Protein AF-A0A4V2YCE5-F1 (afdb_monomer)

Nearest PDB structures (foldseek):
  7qd6-assembly1_A  TM=7.360E-01  e=5.166E-04  Bacillus thuringiensis
  7qd8-assembly1_B  TM=7.771E-01  e=6.362E-04  Bacillus thuringiensis

Foldseek 3Di:
DLVCCVVQVADDQAPVVDDLVVLVVVCVVVVHDSVVSNVDDSPDPVVVVVVVVSLVVVVADEDDPVNLVVLLQCCLQPPVLQDDDLVSSLVVSSVVCVVVSYRRDPPSVVSSVSSNVVNVVVLVVLLVVQDDPQLVVLVVCVVPPPPCLVVVLPDDQDPDDPVSVVVVVVNVVSVVSSVGDPCSCPPSVVSVVVPVVVVVVCVVPDDDPVPDDPDPPPPDPPDDDDD

Mean predicted aligned error: 13.68 Å

Organism: NCBI:txid1848329

InterPro domains:
  IPR025296 Domain of unknown function DUF4158 [PF13700] (2-106)

Radius of gyration: 27.05 Å; Cα contacts (8 Å, |Δi|>4): 137; chains: 1; bounding box: 63×63×73 Å

pLDDT: mean 76.39, std 17.87, range [28.69, 91.69]

Structure (mmCIF, N/CA/C/O backbone):
data_AF-A0A4V2YCE5-F1
#
_entry.id   AF-A0A4V2YCE5-F1
#
loop_
_atom_site.group_PDB
_atom_site.id
_atom_site.type_symbol
_atom_site.label_atom_id
_atom_site.label_alt_id
_atom_site.label_comp_id
_atom_site.label_asym_id
_atom_site.label_entity_id
_atom_site.label_seq_id
_atom_site.pdbx_PDB_ins_code
_atom_site.Cartn_x
_atom_site.Cartn_y
_atom_site.Cartn_z
_atom_site.occupancy
_atom_site.B_iso_or_equiv
_atom_site.auth_seq_id
_atom_site.auth_comp_id
_atom_site.auth_asym_id
_atom_site.auth_atom_id
_atom_site.pdbx_PDB_model_num
ATOM 1 N N . MET A 1 1 ? -15.233 7.744 21.578 1.00 80.75 1 MET A N 1
ATOM 2 C CA . MET A 1 1 ? -14.705 6.646 20.733 1.00 80.75 1 MET A CA 1
ATOM 3 C C . MET A 1 1 ? -15.514 6.459 19.459 1.00 80.75 1 MET A C 1
ATOM 5 O O . MET A 1 1 ? -14.940 6.625 18.395 1.00 80.75 1 MET A O 1
ATOM 9 N N . LEU A 1 2 ? -16.827 6.212 19.555 1.00 84.81 2 LEU A N 1
ATOM 10 C CA . LEU A 1 2 ? -17.724 6.065 18.398 1.00 84.81 2 LEU A CA 1
ATOM 11 C C . LEU A 1 2 ? -17.567 7.201 17.372 1.00 84.81 2 LEU A C 1
ATOM 13 O O . LEU A 1 2 ? -17.220 6.953 16.224 1.00 84.81 2 LEU A O 1
ATOM 17 N N . LYS A 1 3 ? -17.710 8.458 17.814 1.00 85.06 3 LYS A N 1
ATOM 18 C CA . LYS A 1 3 ? -17.569 9.636 16.940 1.00 85.06 3 LYS A CA 1
ATOM 19 C C . LYS A 1 3 ? -16.181 9.793 16.315 1.00 85.06 3 LYS A C 1
ATOM 21 O O . LYS A 1 3 ? -16.073 10.262 15.191 1.00 85.06 3 LYS A O 1
ATOM 26 N N . PHE A 1 4 ? -15.130 9.380 17.023 1.00 84.12 4 PHE A N 1
ATOM 27 C CA . PHE A 1 4 ? -13.772 9.397 16.478 1.00 84.12 4 PHE A CA 1
ATOM 28 C C . PHE A 1 4 ? -13.626 8.358 15.364 1.00 84.12 4 PHE A C 1
ATOM 30 O O . PHE A 1 4 ? -13.106 8.671 14.300 1.00 84.12 4 PHE A O 1
ATOM 37 N N . PHE A 1 5 ? -14.145 7.145 15.575 1.00 83.06 5 PHE A N 1
ATOM 38 C CA . PHE A 1 5 ? -14.130 6.101 14.554 1.00 83.06 5 PHE A CA 1
ATOM 39 C C . PHE A 1 5 ? -14.964 6.496 13.327 1.00 83.06 5 PHE A C 1
ATOM 41 O O . PHE A 1 5 ? -14.545 6.250 12.205 1.00 83.06 5 PHE A O 1
ATOM 48 N N . GLU A 1 6 ? -16.099 7.171 13.511 1.00 81.31 6 GLU A N 1
ATOM 49 C CA . GLU A 1 6 ? -16.927 7.679 12.407 1.00 81.31 6 GLU A CA 1
ATOM 50 C C . GLU A 1 6 ? -16.165 8.675 11.505 1.00 81.31 6 GLU A C 1
ATOM 52 O O . GLU A 1 6 ? -16.321 8.650 10.285 1.00 81.31 6 GLU A O 1
ATOM 57 N N . GLN A 1 7 ? -15.307 9.523 12.083 1.00 80.00 7 GLN A N 1
ATOM 58 C CA . GLN A 1 7 ? -14.534 10.530 11.341 1.00 80.00 7 GLN A CA 1
ATOM 59 C C . GLN A 1 7 ? -13.222 9.976 10.763 1.00 80.00 7 GLN A C 1
ATOM 61 O O . GLN A 1 7 ? -12.908 10.168 9.585 1.00 80.00 7 GLN A O 1
ATOM 66 N N . GLU A 1 8 ? -12.452 9.273 11.590 1.00 75.00 8 GLU A N 1
ATOM 67 C CA . GLU A 1 8 ? -11.100 8.818 11.257 1.00 75.00 8 GLU A CA 1
ATOM 68 C C . GLU A 1 8 ? -11.091 7.412 10.641 1.00 75.00 8 GLU A C 1
ATOM 70 O O . GLU A 1 8 ? -10.159 7.043 9.921 1.00 75.00 8 GLU A O 1
ATOM 75 N N . GLY A 1 9 ? -12.143 6.623 10.854 1.00 74.62 9 GLY A N 1
ATOM 76 C CA . GLY A 1 9 ? -12.240 5.229 10.424 1.00 74.62 9 GLY A CA 1
ATOM 77 C C . GLY A 1 9 ? -11.348 4.276 11.215 1.00 74.62 9 GLY A C 1
ATOM 78 O O . GLY A 1 9 ? -11.217 3.136 10.806 1.00 74.62 9 GLY A O 1
ATOM 79 N N . ARG A 1 10 ? -10.705 4.725 12.301 1.00 81.62 10 ARG A N 1
ATOM 80 C CA . ARG A 1 10 ? -9.791 3.945 13.156 1.00 81.62 10 ARG A CA 1
ATOM 81 C C . ARG A 1 10 ? -10.051 4.237 14.630 1.00 81.62 10 ARG A C 1
ATOM 83 O O . ARG A 1 10 ? -10.628 5.273 14.958 1.00 81.62 10 ARG A O 1
ATOM 90 N N . PHE A 1 11 ? -9.560 3.386 15.528 1.00 84.38 11 PHE A N 1
ATOM 91 C CA . PHE A 1 11 ? -9.591 3.683 16.962 1.00 84.38 11 PHE A CA 1
ATOM 92 C C . PHE A 1 11 ? -8.440 4.615 17.398 1.00 84.38 11 PHE A C 1
ATOM 94 O O . PHE A 1 11 ? -7.356 4.575 16.802 1.00 84.38 11 PHE A O 1
ATOM 101 N N . PRO A 1 12 ? -8.651 5.448 18.439 1.00 83.38 12 PRO A N 1
ATOM 102 C CA . PRO A 1 12 ? -7.568 6.175 19.103 1.00 83.38 12 PRO A CA 1
ATOM 103 C C . PRO A 1 12 ? -6.578 5.193 19.742 1.00 83.38 12 PRO A C 1
ATOM 105 O O . PRO A 1 12 ? -7.008 4.190 20.325 1.00 83.38 12 PRO A O 1
ATOM 108 N N . ARG A 1 13 ? -5.269 5.477 19.668 1.00 78.50 13 ARG A N 1
ATOM 109 C CA . ARG A 1 13 ? -4.244 4.668 20.358 1.00 78.50 13 ARG A CA 1
ATOM 110 C C . ARG A 1 13 ? -4.069 5.077 21.817 1.00 78.50 13 ARG A C 1
ATOM 112 O O . ARG A 1 13 ? -3.777 4.232 22.651 1.00 78.50 13 ARG A O 1
ATOM 119 N N . HIS A 1 14 ? -4.271 6.356 22.112 1.00 79.81 14 HIS A N 1
ATOM 120 C CA . HIS A 1 14 ? -4.234 6.915 23.458 1.00 79.81 14 HIS A CA 1
ATOM 121 C C . HIS A 1 14 ? -5.230 8.072 23.586 1.00 79.81 14 HIS A C 1
ATOM 123 O O . HIS A 1 14 ? -5.652 8.663 22.587 1.00 79.81 14 HIS A O 1
ATOM 129 N N . VAL A 1 15 ? -5.557 8.450 24.824 1.00 81.94 15 VAL A N 1
ATOM 130 C CA . VAL A 1 15 ? -6.509 9.535 25.122 1.00 81.94 15 VAL A CA 1
ATOM 131 C C . VAL A 1 15 ? -6.136 10.867 24.459 1.00 81.94 15 VAL A C 1
ATOM 133 O O . VAL A 1 15 ? -7.019 11.579 23.996 1.00 81.94 15 VAL A O 1
ATOM 136 N N . GLY A 1 16 ? -4.838 11.166 24.321 1.00 81.69 16 GLY A N 1
ATOM 137 C CA . GLY A 1 16 ? -4.356 12.414 23.712 1.00 81.69 16 GLY A CA 1
ATOM 138 C C . GLY A 1 16 ? -4.700 12.612 22.227 1.00 81.69 16 GLY A C 1
ATOM 139 O O . GLY A 1 16 ? -4.545 13.716 21.723 1.00 81.69 16 GLY A O 1
ATOM 140 N N . GLU A 1 17 ? -5.173 11.581 21.515 1.00 82.75 17 GLU A N 1
ATOM 141 C CA . GLU A 1 17 ? -5.669 11.752 20.140 1.00 82.75 17 GLU A CA 1
ATOM 142 C C . GLU A 1 17 ? -7.094 12.320 20.091 1.00 82.75 17 GLU A C 1
ATOM 144 O O . GLU A 1 17 ? -7.545 12.787 19.045 1.00 82.75 17 GLU A O 1
ATOM 149 N N . LEU A 1 18 ? -7.827 12.262 21.205 1.00 83.06 18 LEU A N 1
ATOM 150 C CA . LEU A 1 18 ? -9.167 12.815 21.290 1.00 83.06 18 LEU A CA 1
ATOM 151 C C . LEU A 1 18 ? -9.077 14.327 21.542 1.00 83.06 18 LEU A C 1
ATOM 153 O O . LEU A 1 18 ? -8.448 14.742 22.518 1.00 83.06 18 LEU A O 1
ATOM 157 N N . PRO A 1 19 ? -9.733 15.171 20.724 1.00 84.88 19 PRO A N 1
ATOM 158 C CA . PRO A 1 19 ? -9.797 16.600 20.994 1.00 84.88 19 PRO A CA 1
ATOM 159 C C . PRO A 1 19 ? -10.400 16.859 22.377 1.00 84.88 19 PRO A C 1
ATOM 161 O O . PRO A 1 19 ? -11.523 16.426 22.648 1.00 84.88 19 PRO A O 1
ATOM 164 N N . LYS A 1 20 ? -9.685 17.604 23.231 1.00 84.81 20 LYS A N 1
ATOM 165 C CA . LYS A 1 20 ? -10.122 17.900 24.606 1.00 84.81 20 LYS A CA 1
ATOM 166 C C . LYS A 1 20 ? -11.542 18.474 24.648 1.00 84.81 20 LYS A C 1
ATOM 168 O O . LYS A 1 20 ? -12.377 17.979 25.389 1.00 84.81 20 LYS A O 1
ATOM 173 N N . ALA A 1 21 ? -11.855 19.408 23.747 1.00 86.81 21 ALA A N 1
ATOM 174 C CA . ALA A 1 21 ? -13.190 19.995 23.629 1.00 86.81 21 ALA A CA 1
ATOM 175 C C . ALA A 1 21 ? -14.303 18.956 23.377 1.00 86.81 21 ALA A C 1
ATOM 177 O O . ALA A 1 21 ? -15.408 19.097 23.892 1.00 86.81 21 ALA A O 1
ATOM 178 N N . ALA A 1 22 ? -14.024 17.901 22.604 1.00 85.62 22 ALA A N 1
ATOM 179 C CA . ALA A 1 22 ? -14.991 16.834 22.358 1.00 85.62 22 ALA A CA 1
ATOM 180 C C . ALA A 1 22 ? -15.159 15.928 23.588 1.00 85.62 22 ALA A C 1
ATOM 182 O O . ALA A 1 22 ? -16.274 15.496 23.876 1.00 85.62 22 ALA A O 1
ATOM 183 N N . ALA A 1 23 ? -14.071 15.654 24.313 1.00 85.75 23 ALA A N 1
ATOM 184 C CA . ALA A 1 23 ? -14.117 14.901 25.563 1.00 85.75 23 ALA A CA 1
ATOM 185 C C . ALA A 1 23 ? -14.894 15.664 26.649 1.00 85.75 23 ALA A C 1
ATOM 187 O O . ALA A 1 23 ? -15.814 15.095 27.233 1.00 85.75 23 ALA A O 1
ATOM 188 N N . ASP A 1 24 ? -14.595 16.951 26.843 1.00 88.25 24 ASP A N 1
ATOM 189 C CA . ASP A 1 24 ? -15.263 17.828 27.814 1.00 88.25 24 ASP A CA 1
ATOM 190 C C . ASP A 1 24 ? -16.761 17.959 27.507 1.00 88.25 24 ASP A C 1
ATOM 192 O O . ASP A 1 24 ? -17.601 17.854 28.400 1.00 88.25 24 ASP A O 1
ATOM 196 N N . TYR A 1 25 ? -17.113 18.119 26.226 1.00 88.19 25 TYR A N 1
ATOM 197 C CA . TYR A 1 25 ? -18.508 18.183 25.795 1.00 88.19 25 TYR A CA 1
ATOM 198 C C . TYR A 1 25 ? -19.279 16.909 26.158 1.00 88.19 25 TYR A C 1
ATOM 200 O O . TYR A 1 25 ? -20.353 16.988 26.751 1.00 88.19 25 TYR A O 1
ATOM 208 N N . VAL A 1 26 ? -18.731 15.732 25.832 1.00 87.69 26 VAL A N 1
ATOM 209 C CA . VAL A 1 26 ? -19.378 14.450 26.148 1.00 87.69 26 VAL A CA 1
ATOM 210 C C . VAL A 1 26 ? -19.451 14.238 27.659 1.00 87.69 26 VAL A C 1
ATOM 212 O O . VAL A 1 26 ? -20.505 13.848 28.150 1.00 87.69 26 VAL A O 1
ATOM 215 N N . ALA A 1 27 ? -18.385 14.549 28.400 1.00 88.56 27 ALA A N 1
ATOM 216 C CA . ALA A 1 27 ? -18.350 14.459 29.859 1.00 88.56 27 ALA A CA 1
ATOM 217 C C . ALA A 1 27 ? -19.453 15.310 30.514 1.00 88.56 27 ALA A C 1
ATOM 219 O O . ALA A 1 27 ? -20.153 14.833 31.408 1.00 88.56 27 ALA A O 1
ATOM 220 N N . GLY A 1 28 ? -19.696 16.517 29.989 1.00 89.75 28 GLY A N 1
ATOM 221 C CA . GLY A 1 28 ? -20.810 17.369 30.405 1.00 89.75 28 GLY A CA 1
ATOM 222 C C . GLY A 1 28 ? -22.192 16.757 30.141 1.00 89.75 28 GLY A C 1
ATOM 223 O O . GLY A 1 28 ? -23.084 16.895 30.975 1.00 89.75 28 GLY A O 1
ATOM 224 N N . GLN A 1 29 ? -22.376 16.032 29.030 1.00 90.25 29 GLN A N 1
ATOM 225 C CA . GLN A 1 29 ? -23.646 15.348 28.724 1.00 90.25 29 GLN A CA 1
ATOM 226 C C . GLN A 1 29 ? -23.938 14.196 29.693 1.00 90.25 29 GLN A C 1
ATOM 228 O O . GLN A 1 29 ? -25.083 13.999 30.094 1.00 90.25 29 GLN A O 1
ATOM 233 N N . VAL A 1 30 ? -22.907 13.442 30.083 1.00 90.25 30 VAL A N 1
ATOM 234 C CA . VAL A 1 30 ? -23.036 12.297 31.001 1.00 90.25 30 VAL A CA 1
ATOM 235 C C . VAL A 1 30 ? -22.788 12.658 32.472 1.00 90.25 30 VAL A C 1
ATOM 237 O O . VAL A 1 30 ? -22.814 11.774 33.323 1.00 90.25 30 VAL A O 1
ATOM 240 N N . LYS A 1 31 ? -22.597 13.949 32.782 1.00 90.31 31 LYS A N 1
ATOM 241 C CA . LYS A 1 31 ? -22.380 14.489 34.138 1.00 90.31 31 LYS A CA 1
ATOM 242 C C . LYS A 1 31 ? -21.237 13.804 34.903 1.00 90.31 31 LYS A C 1
ATOM 244 O O . LYS A 1 31 ? -21.346 13.563 36.101 1.00 90.31 31 LYS A O 1
ATOM 249 N N . VAL A 1 32 ? -20.140 13.502 34.214 1.00 90.75 32 VAL A N 1
ATOM 250 C CA . VAL A 1 32 ? -18.912 12.954 34.818 1.00 90.75 32 VAL A CA 1
ATOM 251 C C . VAL A 1 32 ? -17.750 13.913 34.632 1.00 90.75 32 VAL A C 1
ATOM 253 O O . VAL A 1 32 ? -17.724 14.712 33.699 1.00 90.75 32 VAL A O 1
ATOM 256 N N . GLU A 1 33 ? -16.773 13.822 35.529 1.00 88.06 33 GLU A N 1
ATOM 257 C CA . GLU A 1 33 ? -15.567 14.633 35.447 1.00 88.06 33 GLU A CA 1
ATOM 258 C C . GLU A 1 33 ? -14.703 14.208 34.241 1.00 88.06 33 GLU A C 1
ATOM 260 O O . GLU A 1 33 ? -14.387 13.020 34.103 1.00 88.06 33 GLU A O 1
ATOM 265 N N . PRO A 1 34 ? -14.262 15.145 33.376 1.00 83.12 34 PRO A N 1
ATOM 266 C CA . PRO A 1 34 ? -13.435 14.815 32.211 1.00 83.12 34 PRO A CA 1
ATOM 267 C C . PRO A 1 34 ? -12.122 14.100 32.565 1.00 83.12 34 PRO A C 1
ATOM 269 O O . PRO A 1 34 ? -11.626 13.294 31.776 1.00 83.12 34 PRO A O 1
ATOM 272 N N . ALA A 1 35 ? -11.572 14.353 33.760 1.00 85.06 35 ALA A N 1
ATOM 273 C CA . ALA A 1 35 ? -10.338 13.738 34.250 1.00 85.06 35 ALA A CA 1
ATOM 274 C C . ALA A 1 35 ? -10.435 12.206 34.381 1.00 85.06 35 ALA A C 1
ATOM 276 O O . ALA A 1 35 ? -9.428 11.513 34.230 1.00 85.06 35 ALA A O 1
ATOM 277 N N . LEU A 1 36 ? -11.641 11.658 34.571 1.00 84.31 36 LEU A N 1
ATOM 278 C CA . LEU A 1 36 ? -11.866 10.210 34.640 1.00 84.31 36 LEU A CA 1
ATOM 279 C C . LEU A 1 36 ? -11.516 9.502 33.326 1.00 84.31 36 LEU A C 1
ATOM 281 O O . LEU A 1 36 ? -11.125 8.337 33.336 1.00 84.31 36 LEU A O 1
ATOM 285 N N . LEU A 1 37 ? -11.581 10.202 32.187 1.00 82.12 37 LEU A N 1
ATOM 286 C CA . LEU A 1 37 ? -11.190 9.632 30.897 1.00 82.12 37 LEU A CA 1
ATOM 287 C C . LEU A 1 37 ? -9.692 9.291 30.842 1.00 82.12 37 LEU A C 1
ATOM 289 O O . LEU A 1 37 ? -9.303 8.370 30.125 1.00 82.12 37 LEU A O 1
ATOM 293 N N . ALA A 1 38 ? -8.850 10.000 31.601 1.00 82.38 38 ALA A N 1
ATOM 294 C CA . ALA A 1 38 ? -7.421 9.701 31.687 1.00 82.38 38 ALA A CA 1
ATOM 295 C C . ALA A 1 38 ? -7.139 8.400 32.459 1.00 82.38 38 ALA A C 1
ATOM 297 O O . ALA A 1 38 ? -6.129 7.753 32.205 1.00 82.38 38 ALA A O 1
ATOM 298 N N . GLN A 1 39 ? -8.046 8.004 33.358 1.00 84.50 39 GLN A N 1
ATOM 299 C CA . GLN A 1 39 ? -7.962 6.764 34.139 1.00 84.50 39 GLN A CA 1
ATOM 300 C C . GLN A 1 39 ? -8.516 5.550 33.377 1.00 84.50 39 GLN A C 1
ATOM 302 O O . GLN A 1 39 ? -8.436 4.420 33.852 1.00 84.50 39 GLN A O 1
ATOM 307 N N . TYR A 1 40 ? -9.104 5.774 32.199 1.00 83.12 40 TYR A N 1
ATOM 308 C CA . TYR A 1 40 ? -9.655 4.711 31.375 1.00 83.12 40 TYR A CA 1
ATOM 309 C C . TYR A 1 40 ? -8.545 3.789 30.854 1.00 83.12 40 TYR A C 1
ATOM 311 O O . TYR A 1 40 ? -7.574 4.251 30.256 1.00 83.12 40 TYR A O 1
ATOM 319 N N . ASP A 1 41 ? -8.712 2.479 31.033 1.00 83.31 41 ASP A N 1
ATOM 320 C CA . ASP A 1 41 ? -7.761 1.482 30.541 1.00 83.31 41 ASP A CA 1
ATOM 321 C C . ASP A 1 41 ? -7.896 1.283 29.020 1.00 83.31 41 ASP A C 1
ATOM 323 O O . ASP A 1 41 ? -8.878 0.726 28.518 1.00 83.31 41 ASP A O 1
ATOM 327 N N . TRP A 1 42 ? -6.872 1.726 28.286 1.00 81.81 42 TRP A N 1
ATOM 328 C CA . TRP A 1 42 ? -6.760 1.635 26.825 1.00 81.81 42 TRP A CA 1
ATOM 329 C C . TRP A 1 42 ? -6.151 0.313 26.326 1.00 81.81 42 TRP A C 1
ATOM 331 O O . TRP A 1 42 ? -5.986 0.142 25.114 1.00 81.81 42 TRP A O 1
ATOM 341 N N . SER A 1 43 ? -5.848 -0.619 27.233 1.00 79.69 43 SER A N 1
ATOM 342 C CA . SER A 1 43 ? -5.166 -1.892 26.955 1.00 79.69 43 SER A CA 1
ATOM 343 C C . SER A 1 43 ? -5.867 -3.150 27.494 1.00 79.69 43 SER A C 1
ATOM 345 O O . SER A 1 43 ? -5.414 -4.252 27.200 1.00 79.69 43 SER A O 1
ATOM 347 N N . GLY A 1 44 ? -6.965 -3.022 28.244 1.00 85.31 44 GLY A N 1
ATOM 348 C CA . GLY A 1 44 ? -7.678 -4.158 28.844 1.00 85.31 44 GLY A CA 1
ATOM 349 C C . GLY A 1 44 ? -8.893 -4.706 28.078 1.00 85.31 44 GLY A C 1
ATOM 350 O O . GLY A 1 44 ? -9.323 -4.215 27.038 1.00 85.31 44 GLY A O 1
ATOM 351 N N . ARG A 1 45 ? -9.556 -5.705 28.671 1.00 86.62 45 ARG A N 1
ATOM 352 C CA . ARG A 1 45 ? -10.759 -6.356 28.098 1.00 86.62 45 ARG A CA 1
ATOM 353 C C . ARG A 1 45 ? -11.939 -5.400 27.877 1.00 86.62 45 ARG A C 1
ATOM 355 O O . ARG A 1 45 ? -12.782 -5.623 27.011 1.00 86.62 45 ARG A O 1
ATOM 362 N N . SER A 1 46 ? -12.029 -4.336 28.676 1.00 87.50 46 SER A N 1
ATOM 363 C CA . SER A 1 46 ? -13.113 -3.353 28.569 1.00 87.50 46 SER A CA 1
ATOM 364 C C . SER A 1 46 ? -13.020 -2.527 27.283 1.00 87.50 46 SER A C 1
ATOM 366 O O . SER A 1 46 ? -14.047 -2.302 26.642 1.00 87.50 46 SER A O 1
ATOM 368 N N . ILE A 1 47 ? -11.816 -2.112 26.866 1.00 85.94 47 ILE A N 1
ATOM 369 C CA . ILE A 1 47 ? -11.629 -1.396 25.595 1.00 85.94 47 ILE A CA 1
ATOM 370 C C . ILE A 1 47 ? -11.883 -2.315 24.402 1.00 85.94 47 ILE A C 1
ATOM 372 O O . ILE A 1 47 ? -12.512 -1.886 23.440 1.00 85.94 47 ILE A O 1
ATOM 376 N N . GLU A 1 48 ? -11.474 -3.581 24.471 1.00 87.31 48 GLU A N 1
ATOM 377 C CA . GLU A 1 48 ? -11.755 -4.565 23.419 1.00 87.31 48 GLU A CA 1
ATOM 378 C C . GLU A 1 48 ? -13.261 -4.753 23.219 1.00 87.31 48 GLU A C 1
ATOM 380 O O . GLU A 1 48 ? -13.749 -4.672 22.090 1.00 87.31 48 GLU A O 1
ATOM 385 N N . ARG A 1 49 ? -14.021 -4.882 24.316 1.00 88.75 49 ARG A N 1
ATOM 386 C CA . ARG A 1 49 ? -15.488 -4.947 24.266 1.00 88.75 49 ARG A CA 1
ATOM 387 C C . ARG A 1 49 ? -16.097 -3.695 23.633 1.00 88.75 49 ARG A C 1
ATOM 389 O O . ARG A 1 49 ? -16.953 -3.812 22.761 1.00 88.75 49 ARG A O 1
ATOM 396 N N . HIS A 1 50 ? -15.655 -2.500 24.028 1.00 88.81 50 HIS A N 1
ATOM 397 C CA . HIS A 1 50 ? -16.160 -1.255 23.438 1.00 88.81 50 HIS A CA 1
ATOM 398 C C . HIS A 1 50 ? -15.798 -1.126 21.951 1.00 88.81 50 HIS A C 1
ATOM 400 O O . HIS A 1 50 ? -16.615 -0.655 21.161 1.00 88.81 50 HIS A O 1
ATOM 406 N N . ARG A 1 51 ? -14.600 -1.565 21.541 1.00 88.25 51 ARG A N 1
ATOM 407 C CA . ARG A 1 51 ? -14.206 -1.615 20.125 1.00 88.25 51 ARG A CA 1
ATOM 408 C C . ARG A 1 51 ? -15.109 -2.560 19.338 1.00 88.25 51 ARG A C 1
ATOM 410 O O . ARG A 1 51 ? -15.573 -2.176 18.269 1.00 88.25 51 ARG A O 1
ATOM 417 N N . ALA A 1 52 ? -15.420 -3.738 19.881 1.00 87.31 52 ALA A N 1
ATOM 418 C CA . ALA A 1 52 ? -16.358 -4.678 19.268 1.00 87.31 52 ALA A CA 1
ATOM 419 C C . ALA A 1 52 ? -17.760 -4.066 19.093 1.00 87.31 52 ALA A C 1
ATOM 421 O O . ALA A 1 52 ? -18.296 -4.098 17.990 1.00 87.31 52 ALA A O 1
ATOM 422 N N . GLN A 1 53 ? -18.297 -3.405 20.123 1.00 89.50 53 GLN A N 1
ATOM 423 C CA . GLN A 1 53 ? -19.595 -2.717 20.046 1.00 89.50 53 GLN A CA 1
ATOM 424 C C . GLN A 1 53 ? -19.610 -1.595 18.998 1.00 89.50 53 GLN A C 1
ATOM 426 O O . GLN A 1 53 ? -20.575 -1.442 18.256 1.00 89.50 53 GLN A O 1
ATOM 431 N N . VAL A 1 54 ? -18.534 -0.804 18.904 1.00 87.94 54 VAL A N 1
ATOM 432 C CA . VAL A 1 54 ? -18.416 0.253 17.884 1.00 87.94 54 VAL A CA 1
ATOM 433 C C . VAL A 1 54 ? -18.352 -0.342 16.477 1.00 87.94 54 VAL A C 1
ATOM 435 O O . VAL A 1 54 ? -18.971 0.200 15.562 1.00 87.94 54 VAL A O 1
ATOM 438 N N . ARG A 1 55 ? -17.625 -1.450 16.295 1.00 86.88 55 ARG A N 1
ATOM 439 C CA . ARG A 1 55 ? -17.558 -2.159 15.012 1.00 86.88 55 ARG A CA 1
ATOM 440 C C . ARG A 1 55 ? -18.924 -2.677 14.594 1.00 86.88 55 ARG A C 1
ATOM 442 O O . ARG A 1 55 ? -19.342 -2.392 13.477 1.00 86.88 55 ARG A O 1
ATOM 449 N N . GLU A 1 56 ? -19.626 -3.352 15.497 1.00 87.88 56 GLU A N 1
ATOM 450 C CA . GLU A 1 56 ? -20.977 -3.861 15.264 1.00 87.88 56 GLU A CA 1
ATOM 451 C C . GLU A 1 56 ? -21.943 -2.729 14.886 1.00 87.88 56 GLU A C 1
ATOM 453 O O . GLU A 1 56 ? -22.588 -2.790 13.841 1.00 87.88 56 GLU A O 1
ATOM 458 N N . ALA A 1 57 ? -21.951 -1.635 15.655 1.00 87.44 57 ALA A N 1
ATOM 459 C CA . ALA A 1 57 ? -22.822 -0.487 15.405 1.00 87.44 57 ALA A CA 1
ATOM 460 C C . ALA A 1 57 ? -22.564 0.206 14.053 1.00 87.44 57 ALA A C 1
ATOM 462 O O . ALA A 1 57 ? -23.489 0.739 13.443 1.00 87.44 57 ALA A O 1
ATOM 463 N N . LEU A 1 58 ? -21.314 0.222 13.576 1.00 84.00 58 LEU A N 1
ATOM 464 C CA . LEU A 1 58 ? -20.935 0.848 12.302 1.00 84.00 58 LEU A CA 1
ATOM 465 C C . LEU A 1 58 ? -20.872 -0.152 11.130 1.00 84.00 58 LEU A C 1
ATOM 467 O O . LEU A 1 58 ? -20.632 0.245 9.986 1.00 84.00 58 LEU A O 1
ATOM 471 N N . GLY A 1 59 ? -21.091 -1.442 11.396 1.00 85.00 59 GLY A N 1
ATOM 472 C CA . GLY A 1 59 ? -20.975 -2.527 10.422 1.00 85.00 59 GLY A CA 1
ATOM 473 C C . GLY A 1 59 ? -19.546 -2.762 9.926 1.00 85.00 59 GLY A C 1
ATOM 474 O O . GLY A 1 59 ? -19.367 -3.176 8.781 1.00 85.00 59 GLY A O 1
ATOM 475 N N . PHE A 1 60 ? -18.542 -2.447 10.747 1.00 87.38 60 PHE A N 1
ATOM 476 C CA . PHE A 1 60 ? -17.139 -2.736 10.462 1.00 87.38 60 PHE A CA 1
ATOM 477 C C . PHE A 1 60 ? -16.748 -4.120 10.969 1.00 87.38 60 PHE A C 1
ATOM 479 O O . PHE A 1 60 ? -17.276 -4.607 11.965 1.00 87.38 60 PHE A O 1
ATOM 486 N N . ARG A 1 61 ? -15.756 -4.725 10.318 1.00 85.62 61 ARG A N 1
ATOM 487 C CA . ARG A 1 61 ? -15.125 -5.971 10.764 1.00 85.62 61 ARG A CA 1
ATOM 488 C C . ARG A 1 61 ? -13.633 -5.796 11.009 1.00 85.62 61 ARG A C 1
ATOM 490 O O . ARG A 1 61 ? -13.004 -4.887 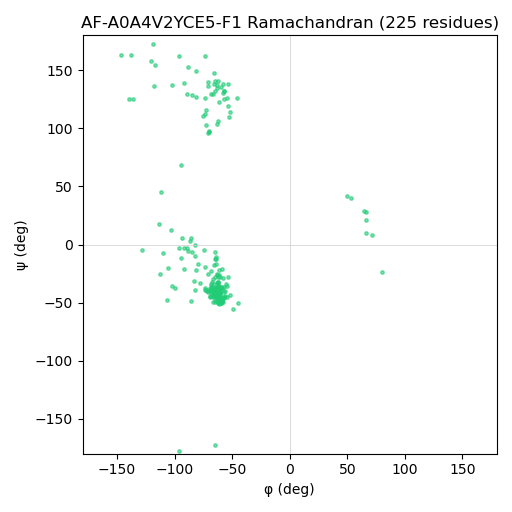10.462 1.00 85.62 61 ARG A O 1
ATOM 497 N N . GLU A 1 62 ? -13.072 -6.684 11.821 1.00 83.44 62 GLU A N 1
ATOM 498 C CA . GLU A 1 62 ? -11.626 -6.753 12.014 1.00 83.44 62 GLU A CA 1
ATOM 499 C C . GLU A 1 62 ? -10.919 -7.179 10.722 1.00 83.44 62 GLU A C 1
ATOM 501 O O . GLU A 1 62 ? -11.457 -7.922 9.892 1.00 83.44 62 GLU A O 1
ATOM 506 N N . LEU A 1 63 ? -9.710 -6.653 10.553 1.00 82.94 63 LEU A N 1
ATOM 507 C CA . LEU A 1 63 ? -8.810 -7.012 9.471 1.00 82.94 63 LEU A CA 1
ATOM 508 C C . LEU A 1 63 ? -8.225 -8.401 9.742 1.00 82.94 63 LEU A C 1
ATOM 510 O O . LEU A 1 63 ? -7.620 -8.638 10.787 1.00 82.94 63 LEU A O 1
ATOM 514 N N . THR A 1 64 ? -8.365 -9.299 8.776 1.00 86.38 64 THR A N 1
ATOM 515 C CA . THR A 1 64 ? -7.715 -10.611 8.796 1.00 86.38 64 THR A CA 1
ATOM 516 C C . THR A 1 64 ? -6.413 -10.576 7.997 1.00 86.38 64 THR A C 1
ATOM 518 O O . THR A 1 64 ? -6.211 -9.702 7.156 1.00 86.38 64 THR A O 1
ATOM 521 N N . ARG A 1 65 ? -5.527 -11.561 8.199 1.00 84.31 65 ARG A N 1
ATOM 522 C CA . ARG A 1 65 ? -4.314 -11.692 7.368 1.00 84.31 65 ARG A CA 1
ATOM 523 C C . ARG A 1 65 ? -4.638 -11.851 5.880 1.00 84.31 65 ARG A C 1
ATOM 525 O O . ARG A 1 65 ? -3.947 -11.275 5.054 1.00 84.31 65 ARG A O 1
ATOM 532 N N . ALA A 1 66 ? -5.717 -12.562 5.549 1.00 86.25 66 ALA A N 1
ATOM 533 C CA . ALA A 1 66 ? -6.168 -12.695 4.166 1.00 86.25 66 ALA A CA 1
ATOM 534 C C . ALA A 1 66 ? -6.543 -11.333 3.556 1.00 86.25 66 ALA A C 1
ATOM 536 O O . ALA A 1 66 ? -6.261 -11.079 2.389 1.00 86.25 66 ALA A O 1
ATOM 537 N N . ASP A 1 67 ? -7.117 -10.423 4.350 1.00 87.00 67 ASP A N 1
ATOM 538 C CA . ASP A 1 67 ? -7.393 -9.063 3.883 1.00 87.00 67 ASP A CA 1
ATOM 539 C C . ASP A 1 67 ? -6.117 -8.265 3.637 1.00 87.00 67 ASP A C 1
ATOM 541 O O . ASP A 1 67 ? -6.082 -7.475 2.700 1.00 87.00 67 ASP A O 1
ATOM 545 N N . GLU A 1 68 ? -5.074 -8.453 4.453 1.00 87.19 68 GLU A N 1
ATOM 546 C CA . GLU A 1 68 ? -3.776 -7.809 4.218 1.00 87.19 68 GLU A CA 1
ATOM 547 C C . GLU A 1 68 ? -3.220 -8.186 2.842 1.00 87.19 68 GLU A C 1
ATOM 549 O O . GLU A 1 68 ? -2.803 -7.299 2.093 1.00 87.19 68 GLU A O 1
ATOM 554 N N . ASP A 1 69 ? -3.284 -9.471 2.486 1.00 87.56 69 ASP A N 1
ATOM 555 C CA . ASP A 1 69 ? -2.819 -9.975 1.192 1.00 87.56 69 ASP A CA 1
ATOM 556 C C . ASP A 1 69 ? -3.672 -9.442 0.033 1.00 87.56 69 ASP A C 1
ATOM 558 O O . ASP A 1 69 ? -3.127 -8.930 -0.948 1.00 87.56 69 ASP A O 1
ATOM 562 N N . VAL A 1 70 ? -5.003 -9.464 0.168 1.00 90.06 70 VAL A N 1
ATOM 563 C CA . VAL A 1 70 ? -5.933 -8.913 -0.836 1.00 90.06 70 VAL A CA 1
ATOM 564 C C . VAL A 1 70 ? -5.717 -7.409 -1.032 1.00 90.06 70 VAL A C 1
ATOM 566 O O . VAL A 1 70 ? -5.759 -6.903 -2.156 1.00 90.06 70 VAL A O 1
ATOM 569 N N . LEU A 1 71 ? -5.474 -6.664 0.049 1.00 89.00 71 LEU A N 1
ATOM 570 C CA . LEU A 1 71 ? -5.198 -5.230 -0.015 1.00 89.00 71 LEU A CA 1
ATOM 571 C C . LEU A 1 71 ? -3.836 -4.947 -0.657 1.00 89.00 71 LEU A C 1
ATOM 573 O O . LEU A 1 71 ? -3.737 -4.016 -1.458 1.00 89.00 71 LEU A O 1
ATOM 577 N N . ALA A 1 72 ? -2.808 -5.739 -0.347 1.00 89.50 72 ALA A N 1
ATOM 578 C CA . ALA A 1 72 ? -1.491 -5.624 -0.968 1.00 89.50 72 ALA A CA 1
ATOM 579 C C . ALA A 1 72 ? -1.540 -5.941 -2.472 1.00 89.50 72 ALA A C 1
ATOM 581 O O . ALA A 1 72 ? -0.953 -5.214 -3.274 1.00 89.50 72 ALA A O 1
ATOM 582 N N . GLU A 1 73 ? -2.278 -6.978 -2.871 1.00 91.69 73 GLU A N 1
ATOM 583 C CA . GLU A 1 73 ? -2.501 -7.325 -4.276 1.00 91.69 73 GLU A CA 1
ATOM 584 C C . GLU A 1 73 ? -3.268 -6.227 -5.020 1.00 91.69 73 GLU A C 1
ATOM 586 O O . GLU A 1 73 ? -2.851 -5.790 -6.094 1.00 91.69 73 GLU A O 1
ATOM 591 N N . TRP A 1 74 ? -4.338 -5.702 -4.420 1.00 91.12 74 TRP A N 1
ATOM 592 C CA . TRP A 1 74 ? -5.087 -4.585 -4.990 1.00 91.12 74 TRP A CA 1
ATOM 593 C C . TRP A 1 74 ? -4.227 -3.322 -5.143 1.00 91.12 74 TRP A C 1
ATOM 595 O O . TRP A 1 74 ? -4.309 -2.643 -6.172 1.00 91.12 74 TRP A O 1
ATOM 605 N N . LEU A 1 75 ? -3.388 -3.008 -4.147 1.00 89.00 75 LEU A N 1
ATOM 606 C CA . LEU A 1 75 ? -2.431 -1.906 -4.243 1.00 89.00 75 LEU A CA 1
ATOM 607 C C . LEU A 1 75 ? -1.484 -2.121 -5.426 1.00 89.00 75 LEU A C 1
ATOM 609 O O . LEU 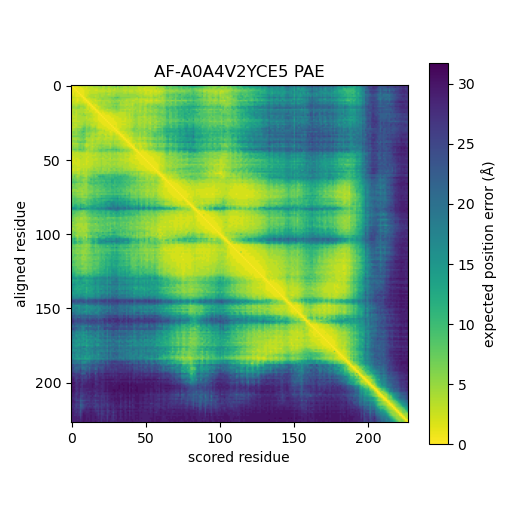A 1 75 ? -1.330 -1.204 -6.232 1.00 89.00 75 LEU A O 1
ATOM 613 N N . ALA A 1 76 ? -0.918 -3.323 -5.562 1.00 87.94 76 ALA A N 1
ATOM 614 C CA . ALA A 1 76 ? 0.031 -3.655 -6.619 1.00 87.94 76 ALA A CA 1
ATOM 615 C C . ALA A 1 76 ? -0.575 -3.544 -8.031 1.00 87.94 76 ALA A C 1
ATOM 617 O O . ALA A 1 76 ? 0.044 -2.954 -8.913 1.00 87.94 76 ALA A O 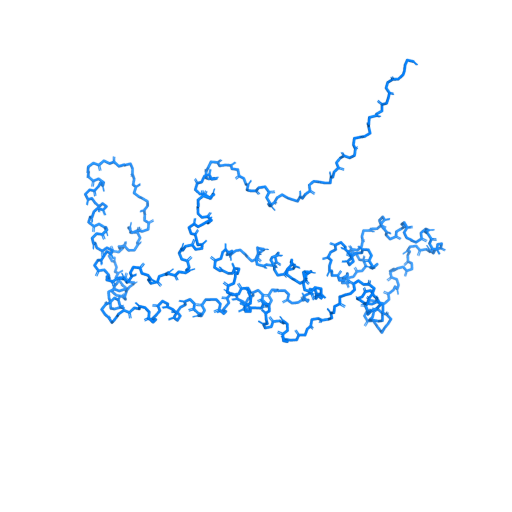1
ATOM 618 N N . ASP A 1 77 ? -1.789 -4.058 -8.250 1.00 86.56 77 ASP A N 1
ATOM 619 C CA . ASP A 1 77 ? -2.419 -4.092 -9.580 1.00 86.56 77 ASP A CA 1
ATOM 620 C C . ASP A 1 77 ? -3.100 -2.766 -9.967 1.00 86.56 77 ASP A C 1
ATOM 622 O O . ASP A 1 77 ? -3.050 -2.322 -11.123 1.00 86.56 77 ASP A O 1
ATOM 626 N N . LYS A 1 78 ? -3.767 -2.100 -9.015 1.00 83.12 78 LYS A N 1
ATOM 627 C CA . LYS A 1 78 ? -4.608 -0.931 -9.320 1.00 83.12 78 LYS A CA 1
ATOM 628 C C . LYS A 1 78 ? -3.951 0.401 -8.988 1.00 83.12 78 LYS A C 1
ATOM 630 O O . LYS A 1 78 ? -4.176 1.358 -9.726 1.00 83.12 78 LYS A O 1
ATOM 635 N N . ILE A 1 79 ? -3.163 0.492 -7.914 1.00 83.69 79 ILE A N 1
ATOM 636 C CA . ILE A 1 79 ? -2.710 1.788 -7.380 1.00 83.69 79 ILE A CA 1
ATOM 637 C C . ILE A 1 79 ? -1.235 2.071 -7.670 1.00 83.69 79 ILE A C 1
ATOM 639 O O . ILE A 1 79 ? -0.937 3.153 -8.172 1.00 83.69 79 ILE A O 1
ATOM 643 N N . CYS A 1 80 ? -0.323 1.129 -7.426 1.00 82.12 80 CYS A N 1
ATOM 644 C CA . CYS A 1 80 ? 1.114 1.280 -7.686 1.00 82.12 80 CYS A CA 1
ATOM 645 C C . CYS A 1 80 ? 1.455 1.692 -9.134 1.00 82.12 80 CYS A C 1
ATOM 647 O O . CYS A 1 80 ? 2.333 2.537 -9.305 1.00 82.12 80 CYS A O 1
ATOM 649 N N . PRO A 1 81 ? 0.737 1.236 -10.185 1.00 78.50 81 PRO A N 1
ATOM 650 C CA . PRO A 1 81 ? 0.972 1.732 -11.543 1.00 78.50 81 PRO A CA 1
ATOM 651 C C . PRO A 1 81 ? 0.621 3.222 -11.730 1.00 78.50 81 PRO A C 1
ATOM 653 O O . PRO A 1 81 ? 1.015 3.829 -12.725 1.00 78.50 81 PRO A O 1
ATOM 656 N N . MET A 1 82 ? -0.166 3.805 -10.818 1.00 71.94 82 MET A N 1
ATOM 657 C CA . MET A 1 82 ? -0.742 5.152 -10.921 1.00 71.94 82 MET A CA 1
ATOM 658 C C . MET A 1 82 ? -0.185 6.148 -9.891 1.00 71.94 82 MET A C 1
ATOM 660 O O . MET A 1 82 ? -0.253 7.359 -10.122 1.00 71.94 82 MET A O 1
ATOM 664 N N . VAL A 1 83 ? 0.303 5.671 -8.742 1.00 71.56 83 VAL A N 1
ATOM 665 C CA . VAL A 1 83 ? 0.734 6.480 -7.593 1.00 71.56 83 VAL A CA 1
ATOM 666 C C . VAL A 1 83 ? 2.056 5.941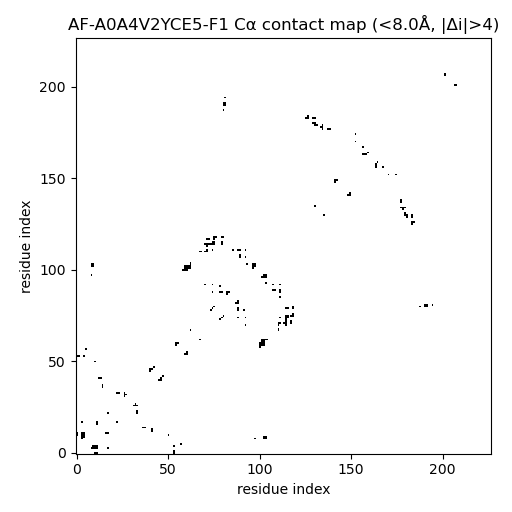 -7.057 1.00 71.56 83 VAL A C 1
ATOM 668 O O . VAL A 1 83 ? 2.150 4.772 -6.701 1.00 71.56 83 VAL A O 1
ATOM 671 N N . PHE A 1 84 ? 3.056 6.820 -6.963 1.00 67.00 84 PHE A N 1
ATOM 672 C CA . PHE A 1 84 ? 4.420 6.463 -6.554 1.00 67.00 84 PHE A CA 1
ATOM 673 C C . PHE A 1 84 ? 4.819 6.999 -5.174 1.00 67.00 84 PHE A C 1
ATOM 675 O O . PHE A 1 84 ? 5.899 6.658 -4.697 1.00 67.00 84 PHE A O 1
ATOM 682 N N . THR A 1 85 ? 3.981 7.839 -4.554 1.00 77.31 85 THR A N 1
ATOM 683 C CA . THR A 1 85 ? 4.234 8.385 -3.215 1.00 77.31 85 THR A CA 1
ATOM 684 C C . THR A 1 85 ? 3.613 7.499 -2.146 1.00 77.31 85 THR A C 1
ATOM 686 O O . THR A 1 85 ? 2.465 7.059 -2.286 1.00 77.31 85 THR A O 1
ATOM 689 N N . ASP A 1 86 ? 4.343 7.292 -1.056 1.00 76.31 86 ASP A N 1
ATOM 690 C CA . ASP A 1 86 ? 3.901 6.450 0.054 1.00 76.31 86 ASP A CA 1
ATOM 691 C C . ASP A 1 86 ? 2.653 7.037 0.726 1.00 76.31 86 ASP A C 1
ATOM 693 O O . ASP A 1 86 ? 1.702 6.312 1.019 1.00 76.31 86 ASP A O 1
ATOM 697 N N . GLU A 1 87 ? 2.552 8.367 0.828 1.00 80.06 87 GLU A N 1
ATOM 698 C CA . GLU A 1 87 ? 1.350 9.046 1.326 1.00 80.06 87 GLU A CA 1
ATOM 699 C C . GLU A 1 87 ? 0.130 8.785 0.438 1.00 80.06 87 GLU A C 1
ATOM 701 O O . GLU A 1 87 ? -0.993 8.652 0.930 1.00 80.06 87 GLU A O 1
ATOM 706 N N . GLY A 1 88 ? 0.337 8.702 -0.878 1.00 80.94 88 GLY A N 1
ATOM 707 C CA . GLY A 1 88 ? -0.729 8.431 -1.835 1.00 80.94 88 GLY A CA 1
ATOM 708 C C . GLY A 1 88 ? -1.217 6.984 -1.747 1.00 80.94 88 GLY A C 1
ATOM 709 O O . GLY A 1 88 ? -2.426 6.744 -1.759 1.00 80.94 88 GLY A O 1
ATOM 710 N N . LEU A 1 89 ? -0.290 6.033 -1.593 1.00 81.38 89 LEU A N 1
ATOM 711 C CA . LEU A 1 89 ? -0.600 4.618 -1.369 1.00 81.38 89 LEU A CA 1
ATOM 712 C C . LEU A 1 89 ? -1.320 4.411 -0.033 1.00 81.38 89 LEU A C 1
ATOM 714 O O . LEU A 1 89 ? -2.350 3.736 0.021 1.00 81.38 89 LEU A O 1
ATOM 718 N N . ARG A 1 90 ? -0.847 5.069 1.028 1.00 84.69 90 ARG A N 1
ATOM 719 C CA . ARG A 1 90 ? -1.478 5.074 2.349 1.00 84.69 90 ARG A CA 1
ATOM 720 C C . ARG A 1 90 ? -2.903 5.622 2.298 1.00 84.69 90 ARG A C 1
ATOM 722 O O . ARG A 1 90 ? -3.820 4.995 2.826 1.00 84.69 90 ARG A O 1
ATOM 729 N N . ALA A 1 91 ? -3.114 6.767 1.652 1.00 84.69 91 ALA A N 1
ATOM 730 C CA . ALA A 1 91 ? -4.444 7.357 1.514 1.00 84.69 91 ALA A CA 1
ATOM 731 C C . ALA A 1 91 ? -5.401 6.441 0.730 1.00 84.69 91 ALA A C 1
ATOM 733 O O . ALA A 1 91 ? -6.555 6.263 1.133 1.00 84.69 91 ALA A O 1
ATOM 734 N N . ALA A 1 92 ? -4.918 5.819 -0.351 1.00 84.75 92 ALA A N 1
ATOM 735 C CA . ALA A 1 92 ? -5.692 4.863 -1.139 1.00 84.75 92 ALA A CA 1
ATOM 736 C C . ALA A 1 92 ? -6.075 3.622 -0.319 1.00 84.75 92 ALA A C 1
ATOM 738 O O . ALA A 1 92 ? -7.235 3.209 -0.348 1.00 84.75 92 ALA A O 1
ATOM 739 N N . LEU A 1 93 ? -5.137 3.075 0.464 1.00 85.75 93 LEU A N 1
ATOM 740 C CA . LEU A 1 93 ? -5.389 1.941 1.350 1.00 85.75 93 LEU A CA 1
ATOM 741 C C . LEU A 1 93 ? -6.479 2.267 2.378 1.00 85.75 93 LEU A C 1
ATOM 743 O O . LEU A 1 93 ? -7.458 1.535 2.491 1.00 85.75 93 LEU A O 1
ATOM 747 N N . LEU A 1 94 ? -6.360 3.398 3.081 1.00 83.25 94 LEU A N 1
ATOM 748 C CA . LEU A 1 94 ? -7.346 3.809 4.088 1.00 83.25 94 LEU A CA 1
ATOM 749 C C . LEU A 1 94 ? -8.735 4.043 3.475 1.00 83.25 94 LEU A C 1
ATOM 751 O O . LEU A 1 94 ? -9.749 3.651 4.056 1.00 83.25 94 LEU A O 1
ATOM 755 N N . SER A 1 95 ? -8.796 4.640 2.282 1.00 85.25 95 SER A N 1
ATOM 756 C CA . SER A 1 95 ? -10.048 4.811 1.537 1.00 85.25 95 SER A CA 1
ATOM 757 C C . SER A 1 95 ? -10.678 3.465 1.155 1.00 85.25 95 SER A C 1
ATOM 759 O O . SER A 1 95 ? -11.893 3.277 1.295 1.00 85.25 95 SER A O 1
ATOM 761 N N . ARG A 1 96 ? -9.856 2.496 0.741 1.00 85.06 96 ARG A N 1
ATOM 762 C CA . 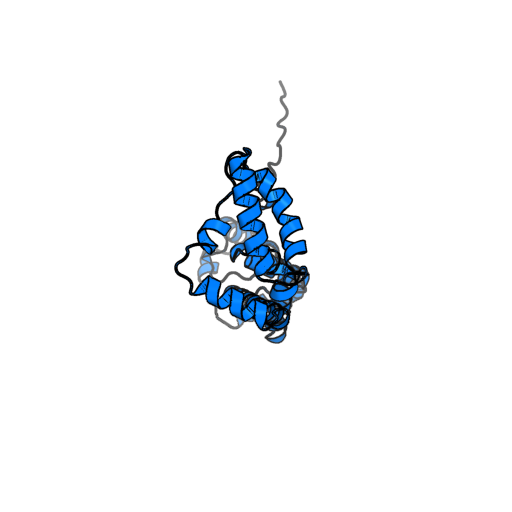ARG A 1 96 ? -10.307 1.142 0.413 1.00 85.06 96 ARG A CA 1
ATOM 763 C C . ARG A 1 96 ? -10.823 0.399 1.643 1.00 85.06 96 ARG A C 1
ATOM 765 O O . ARG A 1 96 ? -11.904 -0.178 1.562 1.00 85.06 96 ARG A O 1
ATOM 772 N N . CYS A 1 97 ? -10.129 0.480 2.780 1.00 84.31 97 CYS A N 1
ATOM 773 C CA . CYS A 1 97 ? -10.578 -0.100 4.051 1.00 84.31 97 CYS A CA 1
ATOM 774 C C . CYS A 1 97 ? -11.965 0.422 4.451 1.00 84.31 97 CYS A C 1
ATOM 776 O O . CYS A 1 97 ? -12.848 -0.371 4.767 1.00 84.31 97 CYS A O 1
ATOM 778 N N . ARG A 1 98 ? -12.204 1.736 4.331 1.00 82.50 98 ARG A N 1
ATOM 779 C CA . ARG A 1 98 ? -13.529 2.330 4.595 1.00 82.50 98 ARG A CA 1
ATOM 780 C C . ARG A 1 98 ? -14.612 1.789 3.663 1.00 82.50 98 ARG A C 1
ATOM 782 O O . ARG A 1 98 ? -15.717 1.513 4.111 1.00 82.50 98 ARG A O 1
ATOM 789 N N . THR A 1 99 ? -14.289 1.606 2.384 1.00 85.62 99 THR A N 1
ATOM 790 C CA . THR A 1 99 ? -15.233 1.069 1.387 1.00 85.62 99 THR A CA 1
ATOM 791 C C . THR A 1 99 ? -15.608 -0.381 1.686 1.00 85.62 99 THR A C 1
ATOM 793 O O . THR A 1 99 ? -16.767 -0.760 1.563 1.00 85.62 99 THR A O 1
ATOM 796 N N . LEU A 1 100 ? -14.635 -1.188 2.111 1.00 84.12 100 LEU A N 1
ATOM 797 C CA . LEU A 1 100 ? -14.840 -2.592 2.471 1.00 84.12 100 LEU A CA 1
ATOM 798 C C . LEU A 1 100 ? -15.377 -2.777 3.901 1.00 84.12 100 LEU A C 1
ATOM 800 O O . LEU A 1 100 ? -15.587 -3.912 4.322 1.00 84.12 100 LEU A O 1
ATOM 804 N N . LYS A 1 101 ? -15.578 -1.677 4.643 1.00 83.62 101 LYS A N 1
ATOM 805 C CA . LYS A 1 101 ? -15.909 -1.666 6.076 1.00 83.62 101 LYS A CA 1
ATOM 806 C C . LYS A 1 101 ? -14.965 -2.543 6.906 1.00 83.62 101 LYS A C 1
ATOM 808 O O . LYS A 1 101 ? -15.375 -3.268 7.809 1.00 83.62 101 LYS A O 1
ATOM 813 N N . ILE A 1 102 ? -13.678 -2.476 6.590 1.00 84.25 102 ILE A N 1
ATOM 814 C CA . ILE A 1 102 ? -12.621 -3.158 7.334 1.00 84.25 102 ILE A CA 1
ATOM 815 C C . ILE A 1 102 ? -11.921 -2.123 8.204 1.00 84.25 102 ILE A C 1
ATOM 817 O O . ILE A 1 102 ? -11.646 -1.007 7.752 1.00 84.25 102 ILE A O 1
ATOM 821 N N . GLU A 1 103 ? -11.638 -2.482 9.453 1.00 79.81 103 GLU A N 1
ATOM 822 C CA . GLU A 1 103 ? -10.809 -1.648 10.315 1.00 79.81 103 GLU A CA 1
ATOM 823 C C . GLU A 1 103 ? -9.426 -1.430 9.668 1.00 79.81 103 GLU A C 1
ATOM 825 O O . GLU A 1 103 ? -8.789 -2.387 9.221 1.00 79.81 103 GLU A O 1
ATOM 830 N N . PRO A 1 104 ? -8.937 -0.182 9.580 1.00 76.56 104 PRO A N 1
ATOM 831 C CA . PRO A 1 104 ? -7.666 0.105 8.954 1.00 76.56 104 PRO A CA 1
ATOM 832 C C . PRO A 1 104 ? -6.524 -0.568 9.724 1.00 76.56 104 PRO A C 1
ATOM 834 O O . PRO A 1 104 ? -6.472 -0.504 10.956 1.00 76.56 104 PRO A O 1
ATOM 837 N N . PRO A 1 105 ? -5.572 -1.174 9.001 1.00 76.94 105 PRO A N 1
ATOM 838 C CA . PRO A 1 105 ? -4.484 -1.925 9.602 1.00 76.94 105 PRO A CA 1
ATOM 839 C C . PRO A 1 105 ? -3.642 -1.043 10.522 1.00 76.94 105 PRO A C 1
ATOM 841 O O . PRO A 1 105 ? -3.211 0.043 10.141 1.00 76.94 105 PRO A O 1
ATOM 844 N N . GLY A 1 106 ? -3.289 -1.548 11.707 1.00 73.75 106 GLY A N 1
ATOM 845 C CA . GLY A 1 106 ? -2.294 -0.892 12.566 1.00 73.75 106 GLY A CA 1
ATOM 846 C C . GLY A 1 106 ? -0.912 -0.783 11.903 1.00 73.75 106 GLY A C 1
ATOM 847 O O . GLY A 1 106 ? -0.123 0.094 12.257 1.00 73.75 106 GLY A O 1
ATOM 848 N N . ARG A 1 107 ? -0.648 -1.642 10.906 1.00 79.38 107 ARG A N 1
ATOM 849 C CA . ARG A 1 107 ? 0.605 -1.775 10.150 1.00 79.38 107 ARG A CA 1
ATOM 850 C C . ARG A 1 107 ? 0.459 -1.329 8.688 1.00 79.38 107 ARG A C 1
ATOM 852 O O . ARG A 1 107 ? 0.928 -2.020 7.790 1.00 79.38 107 ARG A O 1
ATOM 859 N N . VAL A 1 108 ? -0.181 -0.181 8.449 1.00 83.44 108 VAL A N 1
ATOM 860 C CA . VAL A 1 108 ? -0.378 0.392 7.097 1.00 83.44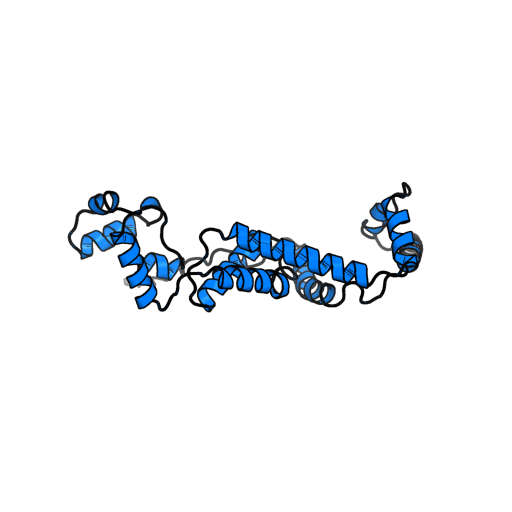 108 VAL A CA 1
ATOM 861 C C . VAL A 1 108 ? 0.896 0.339 6.247 1.00 83.44 108 VAL A C 1
ATOM 863 O O . VAL A 1 108 ? 0.861 -0.187 5.139 1.00 83.44 108 VAL A O 1
ATOM 866 N N . GLU A 1 109 ? 2.025 0.804 6.787 1.00 84.88 109 GLU A N 1
ATOM 867 C CA . GLU A 1 109 ? 3.287 0.881 6.035 1.00 84.88 109 GLU A CA 1
ATOM 868 C C . GLU A 1 109 ? 3.799 -0.486 5.579 1.00 84.88 109 GLU A C 1
ATOM 870 O O . GLU A 1 109 ? 4.368 -0.617 4.500 1.00 84.88 109 GLU A O 1
ATOM 875 N N . ARG A 1 110 ? 3.536 -1.542 6.358 1.00 87.75 110 ARG A N 1
ATOM 876 C CA . ARG A 1 110 ? 3.917 -2.906 5.981 1.00 87.75 110 ARG A CA 1
ATOM 877 C C . ARG A 1 110 ? 3.138 -3.381 4.755 1.00 87.75 110 ARG A C 1
ATOM 879 O O . ARG A 1 110 ? 3.722 -4.011 3.882 1.00 87.75 110 ARG A O 1
ATOM 886 N N . ILE A 1 111 ? 1.842 -3.078 4.684 1.00 87.75 111 ILE A N 1
ATOM 887 C CA . ILE A 1 111 ? 0.978 -3.476 3.560 1.00 87.75 111 ILE A CA 1
ATOM 888 C C . ILE A 1 111 ? 1.299 -2.639 2.321 1.00 87.75 111 ILE A C 1
ATOM 890 O O . ILE A 1 111 ? 1.370 -3.179 1.221 1.00 87.75 111 ILE A O 1
ATOM 894 N N . VAL A 1 112 ? 1.563 -1.341 2.501 1.00 88.38 112 VAL A N 1
ATOM 895 C CA . VAL A 1 112 ? 2.040 -0.462 1.423 1.00 88.38 112 VAL A CA 1
ATOM 896 C C . VAL A 1 112 ? 3.359 -0.985 0.848 1.00 88.38 112 VAL A C 1
ATOM 898 O O . VAL A 1 112 ? 3.462 -1.170 -0.365 1.00 88.38 112 VAL A O 1
ATOM 901 N N . GLY A 1 113 ? 4.327 -1.314 1.709 1.00 87.25 113 GLY A N 1
ATOM 902 C CA . GLY A 1 113 ? 5.597 -1.914 1.299 1.00 87.25 113 GLY A CA 1
ATOM 903 C C . GLY A 1 113 ? 5.421 -3.262 0.595 1.00 87.25 113 GLY A C 1
ATOM 904 O O . GLY A 1 113 ? 6.046 -3.499 -0.435 1.00 87.25 113 GLY A O 1
ATOM 905 N N . ALA A 1 114 ? 4.526 -4.124 1.089 1.00 89.31 114 ALA A N 1
ATOM 906 C CA . ALA A 1 114 ? 4.218 -5.406 0.452 1.00 89.31 114 ALA A CA 1
ATOM 907 C C . ALA A 1 114 ? 3.605 -5.230 -0.948 1.00 89.31 114 ALA A C 1
ATOM 909 O O . ALA A 1 114 ? 4.029 -5.904 -1.889 1.00 89.31 114 ALA A O 1
ATOM 910 N N . GLY A 1 115 ? 2.658 -4.300 -1.105 1.00 87.69 115 GLY A N 1
ATOM 911 C CA . GLY A 1 115 ? 2.058 -3.967 -2.397 1.00 87.69 115 GLY A CA 1
ATOM 912 C C . GLY A 1 115 ? 3.082 -3.405 -3.385 1.00 87.69 115 GLY A C 1
ATOM 913 O O . GLY A 1 115 ? 3.142 -3.854 -4.529 1.00 87.69 115 GLY A O 1
ATOM 914 N N . ARG A 1 116 ? 3.956 -2.494 -2.933 1.00 86.25 116 ARG A N 1
ATOM 915 C CA . ARG A 1 116 ? 5.047 -1.945 -3.753 1.00 86.25 116 ARG A CA 1
ATOM 916 C C . ARG A 1 116 ? 6.029 -3.028 -4.190 1.00 86.25 116 ARG A C 1
ATOM 918 O O . ARG A 1 116 ? 6.292 -3.149 -5.379 1.00 86.25 116 ARG A O 1
ATOM 925 N N . ALA A 1 117 ? 6.518 -3.842 -3.257 1.00 88.00 117 ALA A N 1
ATOM 926 C CA . ALA A 1 117 ? 7.455 -4.919 -3.567 1.00 88.00 117 ALA A CA 1
ATOM 927 C C . ALA A 1 117 ? 6.843 -5.941 -4.537 1.00 88.00 117 ALA A C 1
ATOM 929 O O . ALA A 1 117 ? 7.530 -6.452 -5.419 1.00 88.00 117 ALA A O 1
ATOM 930 N N . ARG A 1 118 ? 5.542 -6.234 -4.405 1.00 90.56 118 ARG A N 1
ATOM 931 C CA . ARG A 1 118 ? 4.826 -7.092 -5.356 1.00 90.56 118 ARG A CA 1
ATOM 932 C C . ARG A 1 118 ? 4.760 -6.448 -6.738 1.00 90.56 118 ARG A C 1
ATOM 934 O O . ARG A 1 118 ? 5.137 -7.099 -7.702 1.00 90.56 118 ARG A O 1
ATOM 941 N N . PHE A 1 119 ? 4.354 -5.182 -6.828 1.00 87.75 119 PHE A N 1
ATOM 942 C CA . PHE A 1 119 ? 4.334 -4.447 -8.094 1.00 87.75 119 PHE A CA 1
ATOM 943 C C . PHE A 1 119 ? 5.711 -4.407 -8.766 1.00 87.75 119 PHE A C 1
ATOM 945 O O . PHE A 1 119 ? 5.804 -4.668 -9.960 1.00 87.75 119 PHE A O 1
ATOM 952 N N . GLU A 1 120 ? 6.773 -4.116 -8.014 1.00 87.06 120 GLU A N 1
ATOM 953 C CA . GLU A 1 120 ? 8.142 -4.064 -8.538 1.00 87.06 120 GLU A CA 1
ATOM 954 C C . GLU A 1 120 ? 8.584 -5.416 -9.097 1.00 87.06 120 GLU A C 1
ATOM 956 O O . GLU A 1 120 ? 9.119 -5.467 -10.201 1.00 87.06 120 GLU A O 1
ATOM 961 N N . ARG A 1 121 ? 8.307 -6.519 -8.388 1.00 89.62 121 ARG A N 1
ATOM 962 C CA . ARG A 1 121 ? 8.612 -7.868 -8.884 1.00 89.62 121 ARG A CA 1
ATOM 963 C C . ARG A 1 121 ? 7.857 -8.195 -10.169 1.00 89.62 121 ARG A C 1
ATOM 965 O O . ARG A 1 121 ? 8.490 -8.596 -11.138 1.00 89.62 121 ARG A O 1
ATOM 972 N N . GLU A 1 122 ? 6.540 -8.000 -10.188 1.00 88.25 122 GLU A N 1
ATOM 973 C CA . GLU A 1 122 ? 5.709 -8.275 -11.371 1.00 88.25 122 GLU A CA 1
ATOM 974 C C . GLU A 1 122 ? 6.135 -7.418 -12.568 1.00 88.25 122 GLU A C 1
ATOM 976 O O . GLU A 1 122 ? 6.261 -7.912 -13.685 1.00 88.25 122 GLU A O 1
ATOM 981 N N . PHE A 1 123 ? 6.433 -6.139 -12.328 1.00 84.94 123 PHE A N 1
ATOM 982 C CA . PHE A 1 123 ? 6.937 -5.234 -13.354 1.00 84.94 123 PHE A CA 1
ATOM 983 C C . PHE A 1 123 ? 8.289 -5.699 -13.907 1.00 84.94 123 PHE A C 1
ATOM 985 O O . PHE A 1 123 ? 8.465 -5.751 -15.122 1.00 84.94 123 PHE A O 1
ATOM 992 N N . CYS A 1 124 ? 9.233 -6.076 -13.040 1.00 85.38 124 CYS A N 1
ATOM 993 C CA . CYS A 1 124 ? 10.529 -6.597 -13.469 1.00 85.38 124 CYS A CA 1
ATOM 994 C C . CYS A 1 124 ? 10.382 -7.886 -14.282 1.00 85.38 124 CYS A C 1
ATOM 996 O O . CYS A 1 124 ? 11.004 -8.001 -15.332 1.00 85.38 124 CYS A O 1
ATOM 998 N N . LEU A 1 125 ? 9.541 -8.830 -13.847 1.00 88.50 125 LEU A N 1
ATOM 999 C CA . LEU A 1 125 ? 9.288 -10.070 -14.588 1.00 88.50 125 LEU A CA 1
ATOM 1000 C C . LEU A 1 125 ? 8.653 -9.794 -15.953 1.00 88.50 125 LEU A C 1
ATOM 1002 O O . LEU A 1 125 ? 9.080 -10.372 -16.948 1.00 88.50 125 LEU A O 1
ATOM 1006 N N . HIS A 1 126 ? 7.679 -8.884 -16.019 1.00 85.94 126 HIS A N 1
ATOM 1007 C CA . HIS A 1 126 ? 7.063 -8.474 -17.278 1.00 85.94 126 HIS A CA 1
ATOM 1008 C C . HIS A 1 126 ? 8.094 -7.894 -18.254 1.00 85.94 126 HIS A C 1
ATOM 1010 O O . HIS A 1 126 ? 8.146 -8.315 -19.407 1.00 85.94 126 HIS A O 1
ATOM 1016 N N . VAL A 1 127 ? 8.948 -6.977 -17.782 1.00 86.88 127 VAL A N 1
ATOM 1017 C CA . VAL A 1 127 ? 10.005 -6.382 -18.610 1.00 86.88 127 VAL A CA 1
ATOM 1018 C C . VAL A 1 127 ? 11.001 -7.448 -19.055 1.00 86.88 127 VAL A C 1
ATOM 1020 O O . VAL A 1 127 ? 11.287 -7.534 -20.241 1.00 86.88 127 VAL A O 1
ATOM 1023 N N . LEU A 1 128 ? 11.494 -8.291 -18.144 1.00 86.19 128 LEU A N 1
ATOM 1024 C CA . LEU A 1 128 ? 12.464 -9.340 -18.476 1.00 86.19 128 LEU A CA 1
ATOM 1025 C C . LEU A 1 128 ? 11.912 -10.336 -19.505 1.00 86.19 128 LEU A C 1
ATOM 1027 O O . LEU A 1 128 ? 12.622 -10.684 -20.442 1.00 86.19 128 LEU A O 1
ATOM 1031 N N . ASN A 1 129 ? 10.644 -10.734 -19.383 1.00 87.69 129 ASN A N 1
ATOM 1032 C CA . ASN A 1 129 ? 9.996 -11.633 -20.341 1.00 87.69 129 ASN A CA 1
ATOM 1033 C C . ASN A 1 129 ? 9.773 -10.992 -21.721 1.00 87.69 129 ASN A C 1
ATOM 1035 O O . ASN A 1 129 ? 9.632 -11.708 -22.709 1.00 87.69 129 ASN A O 1
ATOM 1039 N N . GLY A 1 130 ? 9.722 -9.659 -21.799 1.00 85.62 130 GLY A N 1
ATOM 1040 C CA . GLY A 1 130 ? 9.591 -8.918 -23.055 1.00 85.62 130 GLY A CA 1
ATOM 1041 C C . GLY A 1 130 ? 10.922 -8.592 -23.741 1.00 85.62 130 GLY A C 1
ATOM 1042 O O . GLY A 1 130 ? 10.914 -8.042 -24.843 1.00 85.62 130 GLY A O 1
ATOM 1043 N N . LEU A 1 131 ? 12.067 -8.888 -23.114 1.00 88.81 131 LEU A N 1
ATOM 1044 C CA . LEU A 1 131 ? 13.384 -8.613 -23.685 1.00 88.81 131 LEU A CA 1
ATOM 1045 C C . LEU A 1 131 ? 13.885 -9.791 -24.525 1.0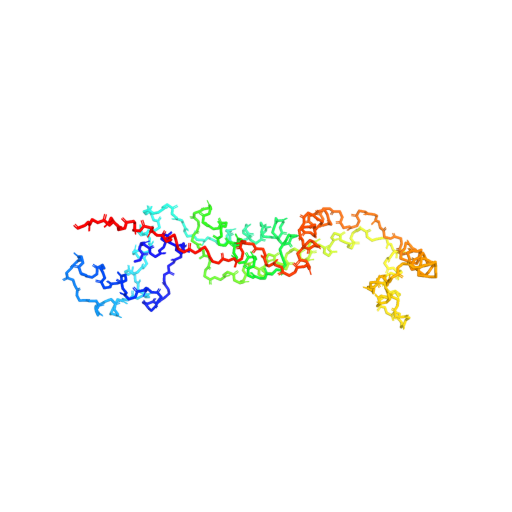0 88.81 131 LEU A C 1
ATOM 1047 O O . LEU A 1 131 ? 13.950 -10.930 -24.072 1.00 88.81 131 LEU A O 1
ATOM 1051 N N . SER A 1 132 ? 14.320 -9.492 -25.749 1.00 88.62 132 SER A N 1
ATOM 1052 C CA . SER A 1 132 ? 15.083 -10.444 -26.558 1.00 88.62 132 SER A CA 1
ATOM 1053 C C . SER A 1 132 ? 16.515 -10.594 -26.023 1.00 88.62 132 SER A C 1
ATOM 1055 O O . SER A 1 132 ? 17.019 -9.727 -25.298 1.00 88.62 132 SER A O 1
ATOM 1057 N N . ALA A 1 133 ? 17.207 -11.671 -26.408 1.00 88.19 133 ALA A N 1
ATOM 1058 C CA . ALA A 1 133 ? 18.618 -11.861 -26.061 1.00 88.19 133 ALA A CA 1
ATOM 1059 C C . ALA A 1 133 ? 19.499 -10.713 -26.589 1.00 88.19 133 ALA A C 1
ATOM 1061 O O . ALA A 1 133 ? 20.386 -10.236 -25.879 1.00 88.19 133 ALA A O 1
ATOM 1062 N N . ASP A 1 134 ? 19.207 -10.221 -27.795 1.00 88.50 134 ASP A N 1
ATOM 1063 C CA . ASP A 1 134 ? 19.944 -9.113 -28.403 1.00 88.50 134 ASP A CA 1
ATOM 1064 C C . ASP A 1 134 ? 19.675 -7.790 -27.679 1.00 88.50 134 ASP A C 1
ATOM 1066 O O . ASP A 1 134 ? 20.619 -7.094 -27.312 1.00 88.50 134 ASP A O 1
ATOM 1070 N N . SER A 1 135 ? 18.414 -7.486 -27.355 1.00 88.56 135 SER A N 1
ATOM 1071 C CA . SER A 1 135 ? 18.068 -6.303 -26.554 1.00 88.56 135 SER A CA 1
ATOM 1072 C C . SER A 1 135 ? 18.694 -6.345 -25.164 1.00 88.56 135 SER A C 1
ATOM 1074 O O . SER A 1 135 ? 19.140 -5.319 -24.659 1.00 88.56 135 SER A O 1
ATOM 1076 N N . THR A 1 136 ? 18.755 -7.525 -24.543 1.00 89.06 136 THR A N 1
ATOM 1077 C CA . THR A 1 136 ? 19.391 -7.710 -23.232 1.00 89.06 136 THR A CA 1
ATOM 1078 C C . THR A 1 136 ? 20.884 -7.410 -23.304 1.00 89.06 136 THR A C 1
ATOM 1080 O O . THR A 1 136 ? 21.396 -6.675 -22.460 1.00 89.06 136 THR A O 1
ATOM 1083 N N . ARG A 1 137 ? 21.573 -7.915 -24.336 1.00 88.62 137 ARG A N 1
ATOM 1084 C CA . ARG A 1 137 ? 22.993 -7.622 -24.576 1.00 88.62 137 ARG A CA 1
ATOM 1085 C C . ARG A 1 137 ? 23.218 -6.124 -24.774 1.00 88.62 137 ARG A C 1
ATOM 1087 O O . ARG A 1 137 ? 24.036 -5.543 -24.068 1.00 88.62 137 ARG A O 1
ATOM 1094 N N . SER A 1 138 ? 22.448 -5.488 -25.657 1.00 86.94 138 SER A N 1
ATOM 1095 C CA . SER A 1 138 ? 22.569 -4.051 -25.923 1.00 86.94 138 SER A CA 1
ATOM 1096 C C . SER A 1 138 ? 22.264 -3.187 -24.695 1.00 86.94 138 SER A C 1
ATOM 1098 O O . SER A 1 138 ? 22.916 -2.169 -24.486 1.00 86.94 138 SER A O 1
ATOM 1100 N N . LEU A 1 139 ? 21.292 -3.578 -23.861 1.00 87.56 139 LEU A N 1
ATOM 1101 C CA . LEU A 1 139 ? 21.003 -2.891 -22.599 1.00 87.56 139 LEU A CA 1
ATOM 1102 C C . LEU A 1 139 ? 22.130 -3.055 -21.579 1.00 87.56 139 LEU A C 1
ATOM 1104 O O . LEU A 1 139 ? 22.418 -2.110 -20.848 1.00 87.56 139 LEU A O 1
ATOM 1108 N N . TRP A 1 140 ? 22.756 -4.231 -21.520 1.00 86.81 140 TRP A N 1
ATOM 1109 C CA . TRP A 1 140 ? 23.879 -4.477 -20.623 1.00 86.81 140 TRP A CA 1
ATOM 1110 C C . TRP A 1 140 ? 25.096 -3.645 -21.027 1.00 86.81 140 TRP A C 1
ATOM 1112 O O . TRP A 1 140 ? 25.603 -2.896 -20.200 1.00 86.81 140 TRP A O 1
ATOM 1122 N N . GLU A 1 141 ? 25.470 -3.669 -22.310 1.00 87.31 141 GLU A N 1
ATOM 1123 C CA . GLU A 1 141 ? 26.536 -2.826 -22.871 1.00 87.31 141 GLU A CA 1
ATOM 1124 C C . GLU A 1 141 ? 26.280 -1.337 -22.621 1.00 87.31 141 GLU A C 1
ATOM 1126 O O . GLU A 1 141 ? 27.194 -0.598 -22.268 1.00 87.31 141 GLU A O 1
ATOM 1131 N N . LEU A 1 142 ? 25.026 -0.898 -22.746 1.00 86.31 142 LEU A N 1
ATOM 1132 C CA . LEU A 1 142 ? 24.630 0.476 -22.459 1.00 86.31 142 LEU A CA 1
ATOM 1133 C C . LEU A 1 142 ? 24.718 0.831 -20.964 1.00 86.31 142 LEU A C 1
ATOM 1135 O O . LEU A 1 142 ? 25.025 1.969 -20.620 1.00 86.31 142 LEU A O 1
ATOM 1139 N N . ALA A 1 143 ? 24.411 -0.111 -20.070 1.00 83.56 143 ALA A N 1
ATOM 1140 C CA . ALA A 1 143 ? 24.443 0.109 -18.626 1.00 83.56 143 ALA A CA 1
ATOM 1141 C C . ALA A 1 143 ? 25.867 0.075 -18.051 1.00 83.56 143 ALA A C 1
ATOM 1143 O O . ALA A 1 143 ? 26.145 0.780 -17.082 1.00 83.56 143 ALA A O 1
ATOM 1144 N N . THR A 1 144 ? 26.752 -0.740 -18.629 1.00 85.69 144 THR A N 1
ATOM 1145 C CA . THR A 1 144 ? 28.161 -0.862 -18.220 1.00 85.69 144 THR A CA 1
ATOM 1146 C C . THR A 1 144 ? 29.102 0.021 -19.035 1.00 85.69 144 THR A C 1
ATOM 1148 O O . THR A 1 144 ? 30.274 0.139 -18.689 1.00 85.69 144 THR A O 1
ATOM 1151 N N . GLY A 1 145 ? 28.623 0.601 -20.134 1.00 79.50 145 GLY A N 1
ATOM 1152 C CA . GLY A 1 145 ? 29.406 1.456 -21.014 1.00 79.50 145 GLY A CA 1
ATOM 1153 C C . GLY A 1 145 ? 29.738 2.804 -20.378 1.00 79.50 145 GLY A C 1
ATOM 1154 O O . GLY A 1 145 ? 28.902 3.441 -19.740 1.00 79.50 145 GLY A O 1
ATOM 1155 N N . GLU A 1 146 ? 30.961 3.277 -20.602 1.00 76.81 146 GLU A N 1
ATOM 1156 C CA . GLU A 1 146 ? 31.435 4.584 -20.119 1.00 76.81 146 GLU A CA 1
ATOM 1157 C C . GLU A 1 146 ? 31.091 5.743 -21.072 1.00 76.81 146 GLU A C 1
ATOM 1159 O O . GLU A 1 146 ? 31.489 6.886 -20.860 1.00 76.81 146 GLU A O 1
ATOM 1164 N N . ASP A 1 147 ? 30.331 5.475 -22.135 1.00 79.50 147 ASP A N 1
ATOM 1165 C CA . ASP A 1 147 ? 30.058 6.435 -23.209 1.00 79.50 147 ASP A CA 1
ATOM 1166 C C . ASP A 1 147 ? 29.059 7.547 -22.839 1.00 79.50 147 ASP A C 1
ATOM 1168 O O . ASP A 1 147 ? 28.810 8.452 -23.638 1.00 79.50 147 ASP A O 1
ATOM 1172 N N . GLY A 1 148 ? 28.469 7.486 -21.641 1.00 80.94 148 GLY A N 1
ATOM 1173 C CA . GLY A 1 148 ? 27.537 8.489 -21.129 1.00 80.94 148 GLY A CA 1
ATOM 1174 C C . GLY A 1 148 ? 26.215 8.582 -21.898 1.00 80.94 148 GLY A C 1
ATOM 1175 O O . GLY A 1 148 ? 25.427 9.497 -21.634 1.00 80.94 148 GLY A O 1
ATOM 1176 N N . PHE A 1 149 ? 25.918 7.648 -22.812 1.00 84.38 149 PHE A N 1
ATOM 1177 C CA . PHE A 1 149 ? 24.748 7.749 -23.688 1.00 84.38 149 PHE A CA 1
ATOM 1178 C C . PHE A 1 149 ? 23.429 7.738 -22.911 1.00 84.38 149 PHE A C 1
ATOM 1180 O O . PHE A 1 149 ? 22.492 8.435 -23.288 1.00 84.38 149 PHE A O 1
ATOM 1187 N N . LEU A 1 150 ? 23.341 7.020 -21.785 1.00 81.19 150 LEU A N 1
ATOM 1188 C CA . LEU A 1 150 ? 22.156 7.057 -20.914 1.00 81.19 150 LEU A CA 1
ATOM 1189 C C . LEU A 1 150 ? 21.879 8.457 -20.346 1.00 81.19 150 LEU A C 1
ATOM 1191 O O . LEU A 1 150 ? 20.721 8.872 -20.241 1.00 81.19 150 LEU A O 1
ATOM 1195 N N . LEU A 1 151 ? 22.932 9.196 -19.989 1.00 82.94 151 LEU A N 1
ATOM 1196 C CA . LEU A 1 151 ? 22.815 10.556 -19.470 1.00 82.94 151 LEU A CA 1
ATOM 1197 C C . LEU A 1 151 ? 22.420 11.537 -20.582 1.00 82.94 151 LEU A C 1
ATOM 1199 O O . LEU A 1 151 ? 21.559 12.399 -20.384 1.00 82.94 151 LEU A O 1
ATOM 1203 N N . GLU A 1 152 ? 22.990 11.362 -21.774 1.00 84.00 152 GLU A N 1
ATOM 1204 C CA . GLU A 1 152 ? 22.594 12.102 -22.973 1.00 84.00 152 GLU A CA 1
ATOM 1205 C C . GLU A 1 152 ? 21.131 11.815 -23.351 1.00 84.00 152 GLU A C 1
ATOM 1207 O O . GLU A 1 152 ? 20.359 12.738 -23.620 1.00 84.00 152 GLU A O 1
ATOM 1212 N N . LEU A 1 153 ? 20.707 10.548 -23.303 1.00 84.75 153 LEU A N 1
ATOM 1213 C CA . LEU A 1 153 ? 19.347 10.118 -23.621 1.00 84.75 153 LEU A CA 1
ATOM 1214 C C . LEU A 1 153 ? 18.315 10.767 -22.689 1.00 84.75 153 LEU A C 1
ATOM 1216 O O . LEU A 1 153 ? 17.260 11.200 -23.151 1.00 84.75 153 LEU A O 1
ATOM 1220 N N . LYS A 1 154 ? 18.647 10.882 -21.397 1.00 80.44 154 LYS A N 1
ATOM 1221 C CA . LYS A 1 154 ? 17.798 11.491 -20.362 1.00 80.44 154 LYS A CA 1
ATOM 1222 C C . LYS A 1 154 ? 17.717 13.018 -20.451 1.00 80.44 154 LYS A C 1
ATOM 1224 O O . LYS A 1 154 ? 16.802 13.609 -19.882 1.00 80.44 154 LYS A O 1
ATOM 1229 N N . SER A 1 155 ? 18.668 13.652 -21.130 1.00 82.69 155 SER A N 1
ATOM 1230 C CA . SER A 1 155 ? 18.725 15.107 -21.248 1.00 82.69 155 SER A CA 1
ATOM 1231 C C . SER A 1 155 ? 17.605 15.633 -22.155 1.00 82.69 155 SER A C 1
ATOM 1233 O O . SER A 1 155 ? 17.348 15.067 -23.224 1.00 82.69 155 SER A O 1
ATOM 1235 N N . ASP A 1 156 ? 16.951 16.719 -21.729 1.00 75.56 156 ASP A N 1
ATOM 1236 C CA . ASP A 1 156 ? 15.884 17.361 -22.498 1.00 75.56 156 ASP A CA 1
ATOM 1237 C C . ASP A 1 156 ? 16.436 17.957 -23.804 1.00 75.56 156 ASP A C 1
ATOM 1239 O O . ASP A 1 156 ? 17.494 18.605 -23.791 1.00 75.56 156 ASP A O 1
ATOM 1243 N N . PRO A 1 157 ? 15.717 17.797 -24.930 1.00 71.88 157 PRO A N 1
ATOM 1244 C CA . PRO A 1 157 ? 16.072 18.482 -26.159 1.00 71.88 157 PRO A CA 1
ATOM 1245 C C . PRO A 1 157 ? 15.988 19.992 -25.907 1.00 71.88 157 PRO A C 1
ATOM 1247 O O . PRO A 1 157 ? 14.960 20.520 -25.475 1.00 71.88 157 PRO A O 1
ATOM 1250 N N . ARG A 1 158 ? 17.102 20.693 -26.138 1.00 73.94 158 ARG A N 1
ATOM 1251 C CA . ARG A 1 158 ? 17.193 22.159 -26.019 1.00 73.94 158 ARG A CA 1
ATOM 1252 C C . ARG A 1 158 ? 16.302 22.837 -27.080 1.00 73.94 158 ARG A C 1
ATOM 1254 O O . ARG A 1 158 ? 15.554 22.180 -27.799 1.00 73.94 158 ARG A O 1
ATOM 1261 N N . ARG A 1 159 ? 16.381 24.171 -27.208 1.00 77.44 159 ARG A N 1
ATOM 1262 C CA . ARG A 1 159 ? 15.693 24.917 -28.283 1.00 77.44 159 ARG A CA 1
ATOM 1263 C C . ARG A 1 159 ? 15.898 24.226 -29.637 1.00 77.44 159 ARG A C 1
ATOM 1265 O O . ARG A 1 159 ? 17.029 23.976 -30.037 1.00 77.44 159 ARG A O 1
ATOM 1272 N N . LEU A 1 160 ? 14.793 23.932 -30.316 1.00 70.25 160 LEU A N 1
ATOM 1273 C CA . LEU A 1 160 ? 14.778 23.181 -31.566 1.00 70.25 160 LEU A CA 1
ATOM 1274 C C . LEU A 1 160 ? 15.318 24.048 -32.716 1.00 70.25 160 LEU A C 1
ATOM 1276 O O . LEU A 1 160 ? 14.615 24.917 -33.223 1.00 70.25 160 LEU A O 1
ATOM 1280 N N . GLY A 1 161 ? 16.569 23.806 -33.111 1.00 85.38 161 GLY A N 1
ATOM 1281 C CA . GLY A 1 161 ? 17.171 24.258 -34.372 1.00 85.38 161 GLY A CA 1
ATOM 1282 C C . GLY A 1 161 ? 17.605 23.066 -35.236 1.00 85.38 161 GLY A C 1
ATOM 1283 O O . GLY A 1 161 ? 17.569 21.927 -34.772 1.00 85.38 161 GLY A O 1
ATOM 1284 N N . LEU A 1 162 ? 18.039 23.307 -36.481 1.00 85.50 162 LEU A N 1
ATOM 1285 C CA . LEU A 1 162 ? 18.435 22.244 -37.425 1.00 85.50 162 LEU A CA 1
ATOM 1286 C C . LEU A 1 162 ? 19.502 21.300 -36.841 1.00 85.50 162 LEU A C 1
ATOM 1288 O O . LEU A 1 162 ? 19.359 20.082 -36.912 1.00 85.50 162 LEU A O 1
ATOM 1292 N N . GLU A 1 163 ? 20.531 21.848 -36.196 1.00 83.94 163 GLU A N 1
ATOM 1293 C CA . GLU A 1 163 ? 21.588 21.049 -35.561 1.00 83.94 163 GLU A CA 1
ATOM 1294 C C . GLU A 1 163 ? 21.074 20.207 -34.389 1.00 83.94 163 GLU A C 1
ATOM 1296 O O . GLU A 1 163 ? 21.485 19.061 -34.211 1.00 83.94 163 GLU A O 1
ATOM 1301 N N . THR A 1 164 ? 20.151 20.753 -33.592 1.00 84.75 164 THR A N 1
ATOM 1302 C CA . THR A 1 164 ? 19.508 20.023 -32.494 1.00 84.75 164 THR A CA 1
ATOM 1303 C C . THR A 1 164 ? 18.659 18.884 -33.040 1.00 84.75 164 THR A C 1
ATOM 1305 O O . THR A 1 164 ? 18.740 17.777 -32.526 1.00 84.75 164 THR A O 1
ATOM 1308 N N . LEU A 1 165 ? 17.908 19.113 -34.121 1.00 86.19 165 LEU A N 1
ATOM 1309 C CA . LEU A 1 165 ? 17.112 18.068 -34.765 1.00 86.19 165 LEU A CA 1
ATOM 1310 C C . LEU A 1 165 ? 17.986 16.930 -35.295 1.00 86.19 165 LEU A C 1
ATOM 1312 O O . LEU A 1 165 ? 17.660 15.768 -35.071 1.00 86.19 165 LEU A O 1
ATOM 1316 N N . LEU A 1 166 ? 19.110 17.238 -35.947 1.00 86.69 166 LEU A N 1
ATOM 1317 C CA . LEU A 1 166 ? 20.039 16.211 -36.425 1.00 86.69 166 LEU A CA 1
ATOM 1318 C C . LEU A 1 166 ? 20.632 15.393 -35.266 1.00 86.69 166 LEU A C 1
ATOM 1320 O O . LEU A 1 166 ? 20.660 14.164 -35.348 1.00 86.69 166 LEU A O 1
ATOM 1324 N N . LYS A 1 167 ? 21.030 16.046 -34.164 1.00 85.44 167 LYS A N 1
ATOM 1325 C CA . LYS A 1 167 ? 21.516 15.365 -32.948 1.00 85.44 167 LYS A CA 1
ATOM 1326 C C . LYS A 1 167 ? 20.445 14.467 -32.324 1.00 85.44 167 LYS A C 1
ATOM 1328 O O . LYS A 1 167 ? 20.712 13.302 -32.040 1.00 85.44 167 LYS A O 1
ATOM 1333 N N . GLU A 1 168 ? 19.217 14.962 -32.189 1.00 87.44 168 GLU A N 1
ATOM 1334 C CA . GLU A 1 168 ? 18.106 14.170 -31.652 1.00 87.44 168 GLU A CA 1
ATOM 1335 C C . GLU A 1 168 ? 17.726 13.000 -32.577 1.00 87.44 168 GLU A C 1
ATOM 1337 O O . GLU A 1 168 ? 17.394 11.922 -32.091 1.00 87.44 168 GLU A O 1
ATOM 1342 N N . ILE A 1 169 ? 17.839 13.140 -33.904 1.00 87.75 169 ILE A N 1
ATOM 1343 C CA . ILE A 1 169 ? 17.637 12.021 -34.843 1.00 87.75 169 ILE A CA 1
ATOM 1344 C C . ILE A 1 169 ? 18.678 10.922 -34.615 1.00 87.75 169 ILE A C 1
ATOM 1346 O O . ILE A 1 169 ? 18.317 9.743 -34.589 1.00 87.75 169 ILE A O 1
ATOM 1350 N N . VAL A 1 170 ? 19.953 11.279 -34.441 1.00 87.50 170 VAL A N 1
ATOM 1351 C CA . VAL A 1 170 ? 21.020 10.308 -34.143 1.00 87.50 170 VAL A CA 1
ATOM 1352 C C . VAL A 1 170 ? 20.747 9.608 -32.810 1.00 87.50 170 VAL A C 1
ATOM 1354 O O . VAL A 1 170 ? 20.750 8.376 -32.757 1.00 87.50 170 VAL A O 1
ATOM 1357 N N . LYS A 1 171 ? 20.405 10.369 -31.765 1.00 87.25 171 LYS A N 1
ATOM 1358 C CA . LYS A 1 171 ? 20.020 9.843 -30.447 1.00 87.25 171 LYS A CA 1
ATOM 1359 C C . LYS A 1 171 ? 18.828 8.885 -30.531 1.00 87.25 171 LYS A C 1
ATOM 1361 O O . LYS A 1 171 ? 18.881 7.788 -29.979 1.00 87.25 171 LYS A O 1
ATOM 1366 N N . LEU A 1 172 ? 17.784 9.238 -31.282 1.00 87.69 172 LEU A N 1
ATOM 1367 C CA . LEU A 1 172 ? 16.614 8.380 -31.490 1.00 87.69 172 LEU A CA 1
ATOM 1368 C C . LEU A 1 172 ? 16.937 7.119 -32.296 1.00 87.69 172 LEU A C 1
ATOM 1370 O O . LEU A 1 172 ? 16.415 6.054 -31.978 1.00 87.69 172 LEU A O 1
ATOM 1374 N N . ARG A 1 173 ? 17.787 7.205 -33.327 1.00 87.94 173 ARG A N 1
ATOM 1375 C CA . ARG A 1 173 ? 18.242 6.024 -34.082 1.00 87.94 173 ARG A CA 1
ATOM 1376 C C . ARG A 1 173 ? 19.000 5.062 -33.177 1.00 87.94 173 ARG A C 1
ATOM 1378 O O . ARG A 1 173 ? 18.717 3.869 -33.201 1.00 87.94 173 ARG A O 1
ATOM 1385 N N . ARG A 1 174 ? 19.892 5.589 -32.340 1.00 86.12 174 ARG A N 1
ATOM 1386 C CA . ARG A 1 174 ? 20.657 4.802 -31.373 1.00 86.12 174 ARG A CA 1
ATOM 1387 C C . ARG A 1 174 ? 19.762 4.171 -30.304 1.00 86.12 174 ARG A C 1
ATOM 1389 O O . ARG A 1 174 ? 19.915 2.995 -30.008 1.00 86.12 174 ARG A O 1
ATOM 1396 N N . ALA A 1 175 ? 18.764 4.900 -29.804 1.00 86.06 175 ALA A N 1
ATOM 1397 C CA . ALA A 1 175 ? 17.765 4.346 -28.890 1.00 86.06 175 ALA A CA 1
ATOM 1398 C C . ALA A 1 175 ? 16.910 3.245 -29.549 1.00 86.06 175 ALA A C 1
ATOM 1400 O O . ALA A 1 175 ? 16.628 2.228 -28.922 1.00 86.06 175 ALA A O 1
ATOM 1401 N N . LYS A 1 176 ? 16.525 3.407 -30.822 1.00 85.00 176 LYS A N 1
ATOM 1402 C CA . LYS A 1 176 ? 15.795 2.374 -31.580 1.00 85.00 176 LYS A CA 1
ATOM 1403 C C . LYS A 1 176 ? 16.640 1.129 -31.853 1.00 85.00 176 LYS A C 1
ATOM 1405 O O . LYS A 1 176 ? 16.088 0.036 -31.887 1.00 85.00 176 LYS A O 1
ATOM 1410 N N . ALA A 1 177 ? 17.954 1.282 -32.016 1.00 87.50 177 ALA A N 1
ATOM 1411 C CA . ALA A 1 177 ? 18.874 0.166 -32.229 1.00 87.50 177 ALA A CA 1
ATOM 1412 C C . ALA A 1 177 ? 18.950 -0.798 -31.030 1.00 87.50 177 ALA A C 1
ATOM 1414 O O . ALA A 1 177 ? 19.354 -1.939 -31.210 1.00 87.50 177 ALA A O 1
ATOM 1415 N N . LEU A 1 178 ? 18.488 -0.386 -29.841 1.00 85.00 178 LEU A N 1
ATOM 1416 C CA . LEU A 1 178 ? 18.334 -1.273 -28.679 1.00 85.00 178 LEU A CA 1
ATOM 1417 C C . LEU A 1 178 ? 17.283 -2.380 -28.901 1.00 85.00 178 LEU A C 1
ATOM 1419 O O . LEU A 1 178 ? 17.184 -3.312 -28.103 1.00 85.00 178 LEU A O 1
ATOM 1423 N N . GLY A 1 179 ? 16.465 -2.277 -29.956 1.00 84.31 179 GLY A N 1
ATOM 1424 C CA . GLY A 1 179 ? 15.536 -3.333 -30.361 1.00 84.31 179 GLY A CA 1
ATOM 1425 C C . GLY A 1 179 ? 14.417 -3.607 -29.355 1.00 84.31 179 GLY A C 1
ATOM 1426 O O . GLY A 1 179 ? 13.852 -4.694 -29.362 1.00 84.31 179 GLY A O 1
ATOM 1427 N N . LEU A 1 180 ? 14.108 -2.654 -28.468 1.00 86.25 180 LEU A N 1
ATOM 1428 C CA . LEU A 1 180 ? 13.066 -2.827 -27.456 1.00 86.25 180 LEU A CA 1
ATOM 1429 C C . LEU A 1 180 ? 11.693 -2.971 -28.123 1.00 86.25 180 LEU A C 1
ATOM 1431 O O . LEU A 1 180 ? 11.325 -2.157 -28.975 1.00 86.25 180 LEU A O 1
ATOM 1435 N N . ALA A 1 181 ? 10.924 -3.974 -27.696 1.00 83.94 181 ALA A N 1
ATOM 1436 C CA . ALA A 1 181 ? 9.553 -4.166 -28.150 1.00 83.94 181 ALA A CA 1
ATOM 1437 C C . ALA A 1 181 ? 8.702 -2.917 -27.848 1.00 83.94 181 ALA A C 1
ATOM 1439 O O . ALA A 1 181 ? 8.812 -2.307 -26.780 1.00 83.94 181 ALA A O 1
ATOM 1440 N N . ALA A 1 182 ? 7.848 -2.515 -28.793 1.00 79.31 182 ALA A N 1
ATOM 1441 C CA . ALA A 1 182 ? 7.047 -1.292 -28.669 1.00 79.31 182 ALA A CA 1
ATOM 1442 C C . ALA A 1 182 ? 6.049 -1.348 -27.494 1.00 79.31 182 ALA A C 1
ATOM 1444 O O . ALA A 1 182 ? 5.672 -0.316 -26.937 1.00 79.31 182 ALA A O 1
ATOM 1445 N N . ASP A 1 183 ? 5.651 -2.555 -27.107 1.00 80.31 183 ASP A N 1
ATOM 1446 C CA . ASP A 1 183 ? 4.735 -2.889 -26.024 1.00 80.31 183 ASP A CA 1
ATOM 1447 C C . ASP A 1 183 ? 5.447 -3.413 -24.765 1.00 80.31 183 ASP A C 1
ATOM 1449 O O . ASP A 1 183 ? 4.769 -3.841 -23.837 1.00 80.31 183 ASP A O 1
ATOM 1453 N N . LEU A 1 184 ? 6.780 -3.290 -24.664 1.00 82.00 184 LEU A N 1
ATOM 1454 C CA . LEU A 1 184 ? 7.575 -3.728 -23.498 1.00 82.00 184 LEU A CA 1
ATOM 1455 C C . LEU A 1 184 ? 7.075 -3.148 -22.161 1.00 82.00 184 LEU A C 1
ATOM 1457 O O . LEU A 1 184 ? 7.259 -3.732 -21.098 1.00 82.00 184 LEU A O 1
ATOM 1461 N N . PHE A 1 185 ? 6.457 -1.967 -22.213 1.00 78.38 185 PHE A N 1
ATOM 1462 C CA . PHE A 1 185 ? 5.842 -1.302 -21.060 1.00 78.38 185 PHE A CA 1
ATOM 1463 C C . PHE A 1 185 ? 4.314 -1.195 -21.186 1.00 78.38 185 PHE A C 1
ATOM 1465 O O . PHE A 1 185 ? 3.691 -0.357 -20.520 1.00 78.38 185 PHE A O 1
ATOM 1472 N N . GLY A 1 186 ? 3.712 -1.984 -22.077 1.00 71.31 186 GLY A N 1
ATOM 1473 C CA . GLY A 1 186 ? 2.277 -2.037 -22.332 1.00 71.31 186 GLY A CA 1
ATOM 1474 C C . GLY A 1 186 ? 1.496 -2.278 -21.041 1.00 71.31 186 GLY A C 1
ATOM 1475 O O . GLY A 1 186 ? 1.925 -3.001 -20.150 1.00 71.31 186 GLY A O 1
ATOM 1476 N N . GLY A 1 187 ? 0.373 -1.579 -20.867 1.00 66.94 187 GLY A N 1
ATOM 1477 C CA . GLY A 1 187 ? -0.419 -1.634 -19.629 1.00 66.94 187 GLY A CA 1
ATOM 1478 C C . GLY A 1 187 ? 0.106 -0.772 -18.467 1.00 66.94 187 GLY A C 1
ATOM 1479 O O . GLY A 1 187 ? -0.706 -0.340 -17.642 1.00 66.94 187 GLY A O 1
ATOM 1480 N N . TYR A 1 188 ? 1.401 -0.427 -18.436 1.00 65.44 188 TYR A N 1
ATOM 1481 C CA . TYR A 1 188 ? 2.006 0.487 -17.450 1.00 65.44 188 TYR A CA 1
ATOM 1482 C C . TYR A 1 188 ? 2.191 1.911 -18.007 1.00 65.44 188 TYR A C 1
ATOM 1484 O O 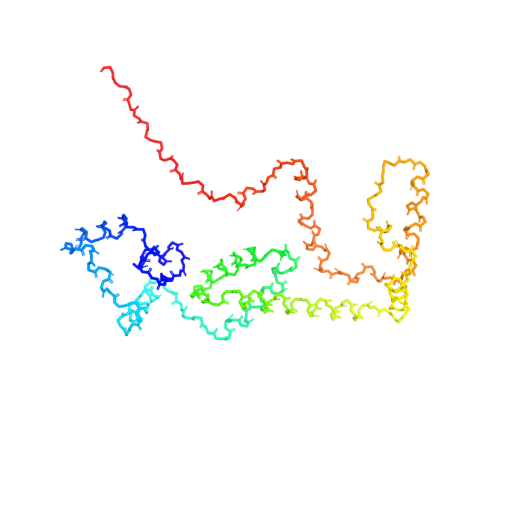. TYR A 1 188 ? 1.964 2.899 -17.300 1.00 65.44 188 TYR A O 1
ATOM 1492 N N . SER A 1 189 ? 2.554 2.039 -19.288 1.00 56.12 189 SER A N 1
ATOM 1493 C CA . SER A 1 189 ? 2.773 3.316 -19.985 1.00 56.12 189 SER A CA 1
ATOM 1494 C C . SER A 1 189 ? 1.477 4.106 -20.227 1.00 56.12 189 SER A C 1
ATOM 1496 O O . SER A 1 189 ? 1.456 5.319 -20.015 1.00 56.12 189 SER A O 1
ATOM 1498 N N . ASP A 1 190 ? 0.367 3.439 -20.557 1.00 54.31 190 ASP A N 1
ATOM 1499 C CA . ASP A 1 190 ? -0.946 4.080 -20.742 1.00 54.31 190 ASP A CA 1
ATOM 1500 C C . ASP A 1 190 ? -1.533 4.622 -19.435 1.00 54.31 190 ASP A C 1
ATOM 1502 O O . ASP A 1 190 ? -2.112 5.713 -19.398 1.00 54.31 190 ASP A O 1
ATOM 1506 N N . ARG A 1 191 ? -1.337 3.899 -18.325 1.00 53.91 191 ARG A N 1
ATOM 1507 C CA . ARG A 1 191 ? -1.742 4.364 -16.987 1.00 53.91 191 ARG A CA 1
ATOM 1508 C C . ARG A 1 191 ? -0.893 5.559 -16.534 1.00 53.91 191 ARG A C 1
ATOM 1510 O O . ARG A 1 191 ? -1.424 6.480 -15.914 1.00 53.91 191 ARG A O 1
ATOM 1517 N N . ARG A 1 192 ? 0.390 5.595 -16.923 1.00 50.94 192 ARG A N 1
ATOM 1518 C CA . ARG A 1 192 ? 1.324 6.713 -16.695 1.00 50.94 192 ARG A CA 1
ATOM 1519 C C . ARG A 1 192 ? 0.965 7.949 -17.534 1.00 50.94 192 ARG A C 1
ATOM 1521 O O . ARG A 1 192 ? 0.933 9.060 -17.001 1.00 50.94 192 ARG A O 1
ATOM 1528 N N . ARG A 1 193 ? 0.633 7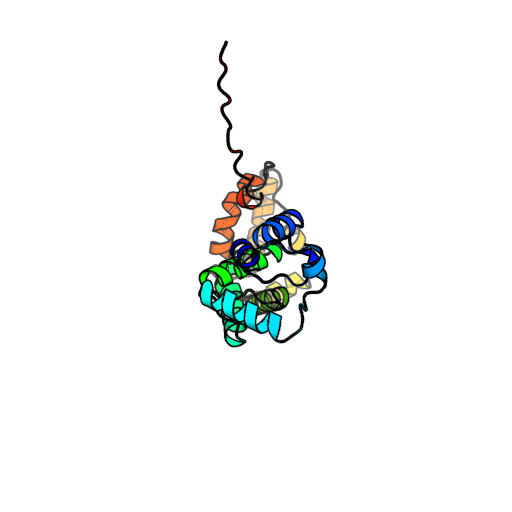.775 -18.820 1.00 45.38 193 ARG A N 1
ATOM 1529 C CA . ARG A 1 193 ? 0.263 8.866 -19.743 1.00 45.38 193 ARG A CA 1
ATOM 1530 C C . ARG A 1 193 ? -1.008 9.596 -19.287 1.00 45.38 193 ARG A C 1
ATOM 1532 O O . ARG A 1 193 ? -1.004 10.822 -19.236 1.00 45.38 193 ARG A O 1
ATOM 1539 N N . ARG A 1 194 ? -2.026 8.868 -18.800 1.00 46.25 194 ARG A N 1
ATOM 1540 C CA . ARG A 1 194 ? -3.278 9.448 -18.257 1.00 46.25 194 ARG A CA 1
ATOM 1541 C C . ARG A 1 194 ? -3.082 10.413 -17.071 1.00 46.25 194 ARG A C 1
ATOM 1543 O O . ARG A 1 194 ? -3.962 11.232 -16.823 1.00 46.25 194 ARG A O 1
ATOM 1550 N N . ARG A 1 195 ? -1.952 10.364 -16.346 1.00 44.09 195 ARG A N 1
ATOM 1551 C CA . ARG A 1 195 ? -1.586 11.357 -15.307 1.00 44.09 195 ARG A CA 1
ATOM 1552 C C . ARG A 1 195 ? -0.478 12.334 -15.710 1.00 44.09 195 ARG A C 1
ATOM 1554 O O . ARG A 1 195 ? -0.381 13.389 -15.084 1.00 44.09 195 ARG A O 1
ATOM 1561 N N . ALA A 1 196 ? 0.340 12.026 -16.716 1.00 38.84 196 ALA A N 1
ATOM 1562 C CA . ALA A 1 196 ? 1.354 12.962 -17.202 1.00 38.84 196 ALA A CA 1
ATOM 1563 C C . ALA A 1 196 ? 0.726 14.207 -17.860 1.00 38.84 196 ALA A C 1
ATOM 1565 O O . ALA A 1 196 ? 1.300 15.290 -17.765 1.00 38.84 196 ALA A O 1
ATOM 1566 N N . ASP A 1 197 ? -0.467 14.083 -18.452 1.00 35.00 197 ASP A N 1
ATOM 1567 C CA . ASP A 1 197 ? -1.164 15.195 -19.117 1.00 35.00 197 ASP A CA 1
ATOM 1568 C C . ASP A 1 197 ? -1.605 16.322 -18.153 1.00 35.00 197 ASP A C 1
ATOM 1570 O O . ASP A 1 197 ? -1.346 17.491 -18.453 1.00 35.00 197 ASP A O 1
ATOM 1574 N N . PRO A 1 198 ? -2.186 16.037 -16.966 1.00 39.62 198 PRO A N 1
ATOM 1575 C CA . PRO A 1 198 ? -2.372 17.053 -15.928 1.00 39.62 198 PRO A CA 1
ATOM 1576 C C . PRO A 1 198 ? -1.054 17.631 -15.392 1.00 39.62 198 PRO A C 1
ATOM 1578 O O . PRO A 1 198 ? -0.967 18.827 -15.138 1.00 39.62 198 PRO A O 1
ATOM 1581 N N . TRP A 1 199 ? -0.013 16.806 -15.239 1.00 30.59 199 TRP A N 1
ATOM 1582 C CA . TRP A 1 199 ? 1.258 17.225 -14.635 1.00 30.59 199 TRP A CA 1
ATOM 1583 C C . TRP A 1 199 ? 2.100 18.130 -15.547 1.00 30.59 199 TRP A C 1
ATOM 1585 O O . TRP A 1 199 ? 2.640 19.122 -15.063 1.00 30.59 199 TRP A O 1
ATOM 1595 N N . ARG A 1 200 ? 2.143 17.872 -16.866 1.00 33.84 200 ARG A N 1
ATOM 1596 C CA . ARG A 1 200 ? 2.772 18.778 -17.852 1.00 33.84 200 ARG A CA 1
ATOM 1597 C C . ARG A 1 200 ? 2.083 20.145 -17.921 1.00 33.84 200 ARG A C 1
ATOM 1599 O O . ARG A 1 200 ? 2.743 21.127 -18.240 1.00 33.84 200 ARG A O 1
ATOM 1606 N N . ARG A 1 201 ? 0.783 20.227 -17.603 1.00 31.27 201 ARG A N 1
ATOM 1607 C CA . ARG A 1 201 ? 0.038 21.499 -17.510 1.00 31.27 201 ARG A CA 1
ATOM 1608 C C . ARG A 1 201 ? 0.249 22.231 -16.178 1.00 31.27 201 ARG A C 1
ATOM 1610 O O . ARG A 1 201 ? 0.066 23.439 -16.128 1.00 31.27 201 ARG A O 1
ATOM 1617 N N . SER A 1 202 ? 0.649 21.535 -15.113 1.00 40.62 202 SER A N 1
ATOM 1618 C CA . SER A 1 202 ? 0.877 22.121 -13.780 1.00 40.62 202 SER A CA 1
ATOM 1619 C C . SER A 1 202 ? 2.318 22.576 -13.518 1.00 40.62 202 SER A C 1
ATOM 1621 O O . SER A 1 202 ? 2.576 23.172 -12.473 1.00 40.62 202 SER A O 1
ATOM 1623 N N . SER A 1 203 ? 3.252 22.369 -14.455 1.00 28.69 203 SER A N 1
ATOM 1624 C CA . SER A 1 203 ? 4.612 22.935 -14.393 1.00 28.69 203 SER A CA 1
ATOM 1625 C C . SER A 1 203 ? 4.645 24.472 -14.476 1.00 28.69 203 SER A C 1
ATOM 1627 O O . SER A 1 203 ? 5.687 25.066 -14.222 1.00 28.69 203 SER A O 1
ATOM 1629 N N . SER A 1 204 ? 3.507 25.132 -14.715 1.00 35.28 204 SER A N 1
ATOM 1630 C CA . SER A 1 204 ? 3.267 26.527 -14.329 1.00 35.28 204 SER A CA 1
ATOM 1631 C C . SER A 1 204 ? 2.551 26.595 -12.967 1.00 35.28 204 SER A C 1
ATOM 1633 O O . SER A 1 204 ? 1.377 26.941 -12.870 1.00 35.28 204 SER A O 1
ATOM 1635 N N . GLY A 1 205 ? 3.260 26.213 -11.902 1.00 38.72 205 GLY A N 1
ATOM 1636 C CA . GLY A 1 205 ? 3.100 26.783 -10.558 1.00 38.72 205 GLY A CA 1
ATOM 1637 C C . GLY A 1 205 ? 1.782 26.610 -9.787 1.00 38.72 205 GLY A C 1
ATOM 1638 O O . GLY A 1 205 ? 1.487 27.468 -8.958 1.00 38.72 205 GLY A O 1
ATOM 1639 N N . THR A 1 206 ? 0.971 25.559 -9.962 1.00 36.72 206 THR A N 1
ATOM 1640 C CA . THR A 1 206 ? -0.184 25.349 -9.053 1.00 36.72 206 THR A CA 1
ATOM 1641 C C . THR A 1 206 ? -0.399 23.885 -8.671 1.00 36.72 206 THR A C 1
ATOM 1643 O O . THR A 1 206 ? -0.531 23.005 -9.518 1.00 36.72 206 THR A O 1
ATOM 1646 N N . ARG A 1 207 ? -0.437 23.633 -7.353 1.00 35.41 207 ARG A N 1
ATOM 1647 C CA . ARG A 1 207 ? -0.686 22.317 -6.743 1.00 35.41 207 ARG A CA 1
ATOM 1648 C C . ARG A 1 207 ? -2.111 21.815 -7.066 1.00 35.41 207 ARG A C 1
ATOM 1650 O O . ARG A 1 207 ? -3.046 22.612 -7.002 1.00 35.41 207 ARG A O 1
ATOM 1657 N N . PRO A 1 208 ? -2.318 20.510 -7.334 1.00 39.22 208 PRO A N 1
ATOM 1658 C CA . PRO A 1 208 ? -3.651 19.950 -7.569 1.00 39.22 208 PRO A CA 1
ATOM 1659 C C . PRO A 1 208 ? -4.563 20.064 -6.335 1.00 39.22 208 PRO A C 1
ATOM 1661 O O . PRO A 1 208 ? -4.169 19.708 -5.225 1.00 39.22 208 PRO A O 1
ATOM 1664 N N . GLY A 1 209 ? -5.814 20.491 -6.532 1.00 35.88 209 GLY A N 1
ATOM 1665 C CA . GLY A 1 209 ? -6.761 20.822 -5.453 1.00 35.88 209 GLY A CA 1
ATOM 1666 C C . GLY A 1 209 ? -7.201 19.674 -4.531 1.00 35.88 209 GLY A C 1
ATOM 1667 O O . GLY A 1 209 ? -7.785 19.941 -3.486 1.00 35.88 209 GLY A O 1
ATOM 1668 N N . TRP A 1 210 ? -6.903 18.412 -4.856 1.00 43.66 210 TRP A N 1
ATOM 1669 C CA . TRP A 1 210 ? -7.210 17.261 -3.989 1.00 43.66 210 TRP A CA 1
ATOM 1670 C C . TRP A 1 210 ? -6.173 17.037 -2.873 1.00 43.66 210 TRP A C 1
ATOM 1672 O O . TRP A 1 210 ? -6.424 16.252 -1.964 1.00 43.66 210 TRP A O 1
ATOM 1682 N N . LEU A 1 211 ? -5.034 17.743 -2.922 1.00 38.16 211 LEU A N 1
ATOM 1683 C CA . LEU A 1 211 ? -4.015 17.771 -1.863 1.00 38.16 211 LEU A CA 1
ATOM 1684 C C . LEU A 1 211 ? -4.265 18.863 -0.812 1.00 38.16 211 LEU A C 1
ATOM 1686 O O . LEU A 1 211 ? -3.505 18.976 0.148 1.00 38.16 211 LEU A O 1
ATOM 1690 N N . LEU A 1 212 ? -5.305 19.686 -0.974 1.00 34.72 212 LEU A N 1
ATOM 1691 C CA . LEU A 1 212 ? -5.689 20.632 0.065 1.00 34.72 212 LEU A CA 1
ATOM 1692 C C . LEU A 1 212 ? -6.602 19.924 1.074 1.00 34.72 212 LEU A C 1
ATOM 1694 O O . LEU A 1 212 ? -7.606 19.335 0.662 1.00 34.72 212 LEU A O 1
ATOM 1698 N N . PRO A 1 213 ? -6.319 20.000 2.388 1.00 33.38 213 PRO A N 1
ATOM 1699 C CA . PRO A 1 213 ? -7.306 19.619 3.385 1.00 33.38 213 PRO A CA 1
ATOM 1700 C C . PRO A 1 213 ? -8.581 20.422 3.112 1.00 33.38 213 PRO A C 1
ATOM 1702 O O . PRO A 1 213 ? -8.535 21.648 2.963 1.00 33.38 213 PRO A O 1
ATOM 1705 N N . ARG A 1 214 ? -9.716 19.720 2.973 1.00 35.50 214 ARG A N 1
ATOM 1706 C CA . ARG A 1 214 ? -11.025 20.344 2.747 1.00 35.50 214 ARG A CA 1
ATOM 1707 C C . ARG A 1 214 ? -11.224 21.411 3.819 1.00 35.50 214 ARG A C 1
ATOM 1709 O O . ARG A 1 214 ? -11.302 21.086 5.002 1.00 35.50 214 ARG A O 1
ATOM 1716 N N . ARG A 1 215 ? -11.268 22.684 3.410 1.00 31.94 215 ARG A N 1
ATOM 1717 C CA . ARG A 1 215 ? -11.547 23.785 4.335 1.00 31.94 215 ARG A CA 1
ATOM 1718 C C . ARG A 1 215 ? -12.896 23.508 5.003 1.00 31.94 215 ARG A C 1
ATOM 1720 O O . ARG A 1 215 ? -13.846 23.193 4.281 1.00 31.94 215 ARG A O 1
ATOM 1727 N N . PRO A 1 216 ? -13.009 23.626 6.335 1.00 31.17 216 PRO A N 1
ATOM 1728 C CA . PRO A 1 216 ? -14.305 23.533 6.983 1.00 31.17 216 PRO A CA 1
ATOM 1729 C C . PRO A 1 216 ? -15.223 24.597 6.379 1.00 31.17 216 PRO A C 1
ATOM 1731 O O . PRO A 1 216 ? -14.826 25.752 6.198 1.00 31.17 216 PRO A O 1
ATOM 1734 N N . SER A 1 217 ? -16.433 24.181 6.012 1.00 35.50 217 SER A N 1
ATOM 1735 C CA . SER A 1 217 ? -17.472 25.049 5.472 1.00 35.50 217 SER A CA 1
ATOM 1736 C C . SER A 1 217 ? -17.682 26.228 6.420 1.00 35.50 217 SER A C 1
ATOM 1738 O O . SER A 1 217 ? -18.200 26.052 7.525 1.00 35.50 217 SER A O 1
ATOM 1740 N N . ARG A 1 218 ? -17.272 27.434 6.005 1.00 33.34 218 ARG A N 1
ATOM 1741 C CA . ARG A 1 218 ? -17.650 28.669 6.694 1.00 33.34 218 ARG A CA 1
ATOM 1742 C C . ARG A 1 218 ? -19.164 28.797 6.586 1.00 33.34 218 ARG A C 1
ATOM 1744 O O . ARG A 1 218 ? -19.695 29.133 5.533 1.00 33.34 218 ARG A O 1
ATOM 1751 N N . ARG A 1 219 ? -19.841 28.491 7.687 1.00 37.34 219 ARG A N 1
ATOM 1752 C CA . ARG A 1 219 ? -21.252 28.781 7.907 1.00 37.34 219 ARG A CA 1
ATOM 1753 C C . ARG A 1 219 ? -21.385 30.305 7.876 1.00 37.34 219 ARG A C 1
ATOM 1755 O O . ARG A 1 219 ? -20.891 30.989 8.766 1.00 37.34 219 ARG A O 1
ATOM 1762 N N . THR A 1 220 ? -21.951 30.843 6.805 1.00 37.31 220 THR A N 1
ATOM 1763 C CA . THR A 1 220 ? -22.259 32.266 6.684 1.00 37.31 220 THR A CA 1
ATOM 1764 C C . THR A 1 220 ? -23.407 32.593 7.633 1.00 37.31 220 THR A C 1
ATOM 1766 O O . THR A 1 220 ? -24.574 32.377 7.322 1.00 37.31 220 THR A O 1
ATOM 1769 N N . SER A 1 221 ? -23.089 33.122 8.813 1.00 37.72 221 SER A N 1
ATOM 1770 C CA . SER A 1 221 ? -24.046 33.912 9.580 1.00 37.72 221 SER A CA 1
ATOM 1771 C C . SER A 1 221 ? -24.243 35.237 8.840 1.00 37.72 221 SER A C 1
ATOM 1773 O O . SER A 1 221 ? -23.431 36.154 8.965 1.00 37.72 221 SER A O 1
ATOM 1775 N N . ARG A 1 222 ? -25.297 35.334 8.023 1.00 36.44 222 ARG A N 1
ATOM 1776 C CA . ARG A 1 222 ? -25.838 36.638 7.625 1.00 36.44 222 ARG A CA 1
ATOM 1777 C C . ARG A 1 222 ? -26.522 37.218 8.860 1.00 36.44 222 ARG A C 1
ATOM 1779 O O . ARG A 1 222 ? -27.644 36.844 9.178 1.00 36.44 222 ARG A O 1
ATOM 1786 N N . GLY A 1 223 ? -25.785 38.054 9.586 1.00 35.88 223 GLY A N 1
ATOM 1787 C CA . GLY A 1 223 ? -26.339 38.948 10.590 1.00 35.88 223 GLY A CA 1
ATOM 1788 C C . GLY A 1 223 ? -27.086 40.068 9.881 1.00 35.88 223 GLY A C 1
ATOM 1789 O O . GLY A 1 223 ? -26.501 40.821 9.108 1.00 35.88 223 GLY A O 1
ATOM 1790 N N . THR A 1 224 ? -28.389 40.094 10.115 1.00 39.12 224 THR A N 1
ATOM 1791 C CA . THR A 1 224 ? -29.345 41.134 9.759 1.00 39.12 224 THR A CA 1
ATOM 1792 C C . THR A 1 224 ? -28.885 42.491 10.283 1.00 39.12 224 THR A C 1
ATOM 1794 O O . THR A 1 224 ? -28.759 42.680 11.490 1.00 39.12 224 THR A O 1
ATOM 1797 N N . THR A 1 225 ? -28.669 43.446 9.385 1.00 41.72 225 THR A N 1
ATOM 1798 C CA . THR A 1 225 ? -28.664 44.872 9.712 1.00 41.72 225 THR A CA 1
ATOM 1799 C C . THR A 1 225 ? -30.113 45.296 9.940 1.00 41.72 225 THR A C 1
ATOM 1801 O O . THR A 1 225 ? -30.910 45.302 9.002 1.00 41.72 225 THR A O 1
ATOM 1804 N N . LEU A 1 226 ? -30.461 45.637 11.177 1.00 39.81 226 LEU A N 1
ATOM 1805 C CA . LEU A 1 226 ? -31.646 46.427 11.496 1.00 39.81 226 LEU A CA 1
ATOM 1806 C C . LEU A 1 226 ? -31.182 47.726 12.154 1.00 39.81 226 LEU A C 1
ATOM 1808 O O . LEU A 1 226 ? -30.233 47.727 12.938 1.00 39.81 226 LEU A O 1
ATOM 1812 N N . ARG A 1 227 ? -31.830 48.800 11.700 1.00 38.81 227 ARG A N 1
ATOM 1813 C CA . ARG A 1 227 ? -31.784 50.166 12.222 1.00 38.81 227 ARG A CA 1
ATOM 1814 C C . ARG A 1 227 ? -32.115 50.228 13.706 1.00 38.81 227 ARG A C 1
ATOM 1816 O O . ARG A 1 227 ? -32.912 49.372 14.148 1.00 38.81 227 ARG A O 1
#

Solvent-accessible surface area (backbone atoms only — not comparable to full-atom values): 13538 Å² total; per-residue (Å²): 106,62,71,50,28,73,74,71,53,42,80,76,87,49,74,86,74,52,57,63,70,60,50,46,53,50,21,61,74,71,73,47,68,56,72,57,63,76,71,55,62,81,84,46,73,68,39,54,51,52,51,50,52,45,26,61,76,70,63,35,42,80,70,48,74,69,51,50,52,54,50,16,50,47,34,22,74,67,39,51,59,70,42,88,47,69,70,55,47,51,51,51,50,51,53,48,24,61,74,70,30,30,43,54,64,95,55,51,67,60,40,49,49,49,8,49,54,49,33,52,51,53,50,50,50,51,40,58,74,47,51,49,74,66,28,48,52,48,51,48,52,57,72,74,45,88,79,52,57,66,60,58,69,72,49,77,85,66,83,88,44,75,71,50,51,54,52,50,50,53,54,50,51,57,59,55,69,37,62,70,50,95,59,48,52,59,84,46,51,64,50,41,50,74,52,44,62,63,49,70,65,33,75,74,83,56,82,66,75,86,78,50,79,80,72,79,82,79,78,80,79,80,76,80,88,74,134

Sequence (227 aa):
MLKFFEQEGRFPRHVGELPKAAADYVAGQVKVEPALLAQYDWSGRSIERHRAQVREALGFRELTRADEDVLAEWLADKICPMVFTDEGLRAALLSRCRTLKIEPPGRVERIVGAGRARFEREFCLHVLNGLSADSTRSLWELATGEDGFLLELKSDPRRLGLETLLKEIVKLRRAKALGLAADLFGGYSDRRRRRADPWRRSSSGTRPGWLLPRRPSRRTSRGTTLR

Secondary structure (DSSP, 8-state):
-HHHHHHHSS--SSGGGS-HHHHHHHHHHHT--GGGGGGS-SSSHHHHHHHHHHHHHHT-BPPPHHHHHHHHHHIIIIITTT---HHHHHHHHHHHHHHTTBPPPTTHHHHHHHHHHHHHHHHHHHHHHT--HHHHHHHHHHHH-SS-HHHHHHSPP-S--HHHHHHHHHHHHHHHHT---TTTTTTTHHHHHHHHHHHHHHTTT---GGGS---------------